Protein AF-A0A1Q2MGR5-F1 (afdb_monomer)

Structure (mmCIF, N/CA/C/O backbone):
data_AF-A0A1Q2MGR5-F1
#
_entry.id   AF-A0A1Q2MGR5-F1
#
loop_
_atom_site.group_PDB
_atom_site.id
_atom_site.type_symbol
_atom_site.label_atom_id
_atom_site.label_alt_id
_atom_site.label_comp_id
_atom_site.label_asym_id
_atom_site.label_entity_id
_atom_site.label_seq_id
_atom_site.pdbx_PDB_ins_code
_atom_site.Cartn_x
_atom_site.Cartn_y
_atom_site.Cartn_z
_atom_site.occupancy
_atom_site.B_iso_or_equiv
_atom_site.auth_seq_id
_atom_site.auth_comp_id
_atom_site.auth_asym_id
_atom_site.auth_atom_id
_atom_site.pdbx_PDB_model_num
ATOM 1 N N . MET A 1 1 ? -24.131 12.427 15.036 1.00 56.88 1 MET A N 1
ATOM 2 C CA . MET A 1 1 ? -23.126 11.669 14.265 1.00 56.88 1 MET A CA 1
ATOM 3 C C . MET A 1 1 ? -22.973 10.282 14.860 1.00 56.88 1 MET A C 1
ATOM 5 O O . MET A 1 1 ? -22.763 10.172 16.064 1.00 56.88 1 MET A O 1
ATOM 9 N N . SER A 1 2 ? -23.123 9.236 14.052 1.00 74.38 2 SER A N 1
ATOM 10 C CA . SER A 1 2 ? -22.956 7.849 14.497 1.00 74.38 2 SER A CA 1
ATOM 11 C C . SER A 1 2 ? -21.471 7.467 14.604 1.00 74.38 2 SER A C 1
ATOM 13 O O . SER A 1 2 ? -20.613 8.025 13.922 1.00 74.38 2 SER A O 1
ATOM 15 N N . LYS A 1 3 ? -21.135 6.469 15.435 1.00 71.81 3 LYS A N 1
ATOM 16 C CA . LYS A 1 3 ? -19.749 5.963 15.568 1.00 71.81 3 LYS A CA 1
ATOM 17 C C . LYS A 1 3 ? -19.184 5.476 14.223 1.00 71.81 3 LYS A C 1
ATOM 19 O O . LYS A 1 3 ? -17.983 5.582 13.978 1.00 71.81 3 LYS A O 1
ATOM 24 N N . ARG A 1 4 ? -20.062 4.969 13.351 1.00 76.56 4 ARG A N 1
ATOM 25 C CA . ARG A 1 4 ? -19.746 4.534 11.987 1.00 76.56 4 ARG A CA 1
ATOM 26 C C . ARG A 1 4 ? -19.424 5.717 11.072 1.00 76.56 4 ARG A C 1
ATOM 28 O O . ARG A 1 4 ? -18.458 5.634 10.321 1.00 76.56 4 ARG A O 1
ATOM 35 N N . GLU A 1 5 ? -20.167 6.818 11.176 1.00 76.25 5 GLU A N 1
ATOM 36 C CA . GLU A 1 5 ? -19.879 8.054 10.434 1.00 76.25 5 GLU A CA 1
ATOM 37 C C . GLU A 1 5 ? -18.515 8.628 10.811 1.00 76.25 5 GLU A C 1
ATOM 39 O O . GLU A 1 5 ? -17.738 8.965 9.923 1.00 76.25 5 GLU A O 1
ATOM 44 N N . THR A 1 6 ? -18.173 8.674 12.104 1.00 79.00 6 THR A N 1
ATOM 45 C CA . THR A 1 6 ? -16.851 9.149 12.541 1.00 79.00 6 THR A CA 1
ATOM 46 C C . THR A 1 6 ? -15.728 8.243 12.030 1.00 79.00 6 THR A C 1
ATOM 48 O O . THR A 1 6 ? -14.727 8.741 11.523 1.00 79.00 6 THR A O 1
ATOM 51 N N . ALA A 1 7 ? -15.890 6.917 12.099 1.00 78.88 7 ALA A N 1
ATOM 52 C CA . ALA A 1 7 ? -14.902 5.978 11.564 1.00 78.88 7 ALA A CA 1
ATOM 53 C C . ALA A 1 7 ? -14.740 6.112 10.039 1.00 78.88 7 ALA A C 1
ATOM 55 O O . ALA A 1 7 ? -13.615 6.154 9.545 1.00 78.88 7 ALA A O 1
ATOM 56 N N . SER A 1 8 ? -15.847 6.238 9.297 1.00 83.56 8 SER A N 1
ATOM 57 C CA . SER A 1 8 ? -15.812 6.478 7.849 1.00 83.56 8 SER A CA 1
ATOM 58 C C . SER A 1 8 ? -15.119 7.799 7.523 1.00 83.56 8 SER A C 1
ATOM 60 O O . SER A 1 8 ? -14.272 7.837 6.634 1.00 83.56 8 SER A O 1
ATOM 62 N N . LEU A 1 9 ? -15.398 8.861 8.284 1.00 84.38 9 LEU A N 1
ATOM 63 C CA . LEU A 1 9 ? -14.759 10.163 8.112 1.00 84.38 9 LEU A CA 1
ATOM 64 C C . LEU A 1 9 ? -13.240 10.078 8.306 1.00 84.38 9 LEU A C 1
ATOM 66 O O . LEU A 1 9 ? -12.503 10.576 7.462 1.00 84.38 9 LEU A O 1
ATOM 70 N N . VAL A 1 10 ? -12.766 9.389 9.350 1.00 85.06 10 VAL A N 1
ATOM 71 C CA . VAL A 1 10 ? -11.327 9.174 9.587 1.00 85.06 10 VAL A CA 1
ATOM 72 C C . VAL A 1 10 ? -10.685 8.364 8.453 1.00 85.06 10 VAL A C 1
ATOM 74 O O . VAL A 1 10 ? -9.595 8.706 7.999 1.00 85.06 10 VAL A O 1
ATOM 77 N N . ILE A 1 11 ? -11.364 7.336 7.934 1.00 84.25 11 ILE A N 1
ATOM 78 C CA . ILE A 1 11 ? -10.867 6.538 6.800 1.00 84.25 11 ILE A CA 1
ATOM 79 C C . ILE A 1 11 ? -10.813 7.375 5.511 1.00 84.25 11 ILE A C 1
ATOM 81 O O . ILE A 1 11 ? -9.830 7.289 4.775 1.00 84.25 11 ILE A O 1
ATOM 85 N N . LYS A 1 12 ? -11.816 8.225 5.247 1.00 86.25 12 LYS A N 1
ATOM 86 C CA . LYS A 1 12 ? -11.801 9.168 4.113 1.00 86.25 12 LYS A CA 1
ATOM 87 C C . LYS A 1 12 ? -10.648 10.160 4.242 1.00 86.25 12 LYS A C 1
ATOM 89 O O . LYS A 1 12 ? -9.918 10.359 3.275 1.00 86.25 12 LYS A O 1
ATOM 94 N N . LEU A 1 13 ? -10.443 10.723 5.435 1.00 87.00 13 LEU A N 1
ATOM 95 C CA . LEU A 1 13 ? -9.319 11.615 5.742 1.00 87.00 13 LEU A CA 1
ATOM 96 C C . LEU A 1 13 ? -7.974 10.927 5.498 1.00 87.00 13 LEU A C 1
ATOM 98 O O . LEU A 1 13 ? -7.086 11.520 4.893 1.00 87.00 13 LEU A O 1
ATOM 102 N N . MET A 1 14 ? -7.852 9.656 5.887 1.00 85.81 14 MET A N 1
ATOM 103 C CA . MET A 1 14 ? -6.667 8.854 5.597 1.00 85.81 14 MET A CA 1
ATOM 104 C C . MET A 1 14 ? -6.465 8.668 4.088 1.00 85.81 14 MET A C 1
ATOM 106 O O . MET A 1 14 ? -5.355 8.836 3.593 1.00 85.81 14 MET A O 1
ATOM 110 N N . GLY A 1 15 ? -7.529 8.380 3.335 1.00 84.50 15 GLY A N 1
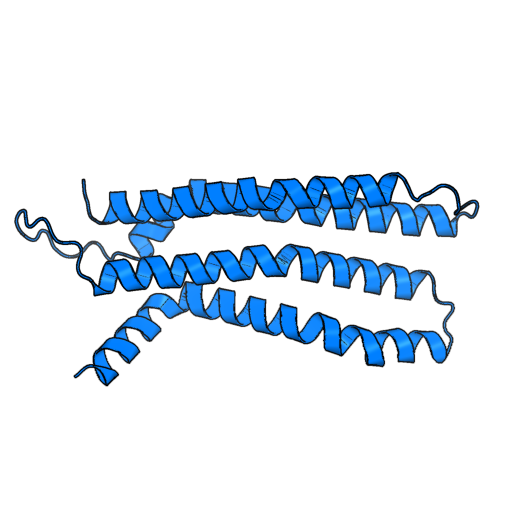ATOM 111 C CA . GLY A 1 15 ? -7.474 8.310 1.874 1.00 84.50 15 GLY A CA 1
ATOM 112 C C . GLY A 1 15 ? -6.993 9.619 1.237 1.00 84.50 15 GLY A C 1
ATOM 113 O O . GLY A 1 15 ? -6.093 9.596 0.399 1.00 84.50 15 GLY A O 1
ATOM 114 N N . VAL A 1 16 ? -7.516 10.766 1.679 1.00 87.38 16 VAL A N 1
ATOM 115 C CA . VAL A 1 16 ? -7.077 12.097 1.215 1.00 87.38 16 VAL A CA 1
ATOM 116 C C . VAL A 1 16 ? -5.614 12.355 1.573 1.00 87.38 16 VAL A C 1
ATOM 118 O O . VAL A 1 16 ? -4.848 12.821 0.732 1.00 87.38 16 VAL A O 1
ATOM 121 N N . PHE A 1 17 ? -5.194 12.004 2.788 1.00 86.75 17 PHE A N 1
ATOM 122 C CA . PHE A 1 17 ? -3.802 12.130 3.213 1.00 86.75 17 PHE A CA 1
ATOM 123 C C . PHE A 1 17 ? -2.855 11.322 2.315 1.00 86.75 17 PHE A C 1
ATOM 125 O O . PHE A 1 17 ? -1.820 11.834 1.891 1.00 86.75 17 PHE A O 1
ATOM 132 N N . VAL A 1 18 ? -3.234 10.093 1.955 1.00 83.81 18 VAL A N 1
ATOM 133 C CA . VAL A 1 18 ? -2.494 9.263 0.990 1.00 83.81 18 VAL A CA 1
ATOM 134 C C . VAL A 1 18 ? -2.393 9.946 -0.374 1.00 83.81 18 VAL A C 1
ATOM 136 O O . VAL A 1 18 ? -1.334 9.910 -1.002 1.00 83.81 18 VAL A O 1
ATOM 139 N N . LEU A 1 19 ? -3.467 10.599 -0.823 1.00 86.12 19 LEU A N 1
ATOM 140 C CA . LEU A 1 19 ? -3.502 11.316 -2.096 1.00 86.12 19 LEU A CA 1
ATOM 141 C C . LEU A 1 19 ? -2.490 12.471 -2.097 1.00 86.12 19 LEU A C 1
ATOM 143 O O . LEU A 1 19 ? -1.622 12.529 -2.965 1.00 86.12 19 LEU A O 1
ATOM 147 N N . ILE A 1 20 ? -2.524 13.323 -1.067 1.00 86.94 20 ILE A N 1
ATOM 148 C CA . ILE A 1 20 ? -1.580 14.441 -0.898 1.00 86.94 20 ILE A CA 1
ATOM 149 C C . ILE A 1 20 ? -0.139 13.922 -0.818 1.00 86.94 20 ILE A C 1
ATOM 151 O O . ILE A 1 20 ? 0.764 14.456 -1.461 1.00 86.94 20 ILE A O 1
ATOM 155 N N . ARG A 1 21 ? 0.078 12.834 -0.072 1.00 82.75 21 ARG A N 1
ATOM 156 C CA . ARG A 1 21 ? 1.392 12.198 0.081 1.00 82.75 21 ARG A CA 1
ATOM 157 C C . ARG A 1 21 ? 1.932 11.605 -1.224 1.00 82.75 21 ARG A C 1
ATOM 159 O O . ARG A 1 21 ? 3.139 11.413 -1.319 1.00 82.75 21 ARG A O 1
ATOM 166 N N . SER A 1 22 ? 1.078 11.334 -2.209 1.00 79.25 22 SER A N 1
ATOM 167 C CA . SER A 1 22 ? 1.480 10.785 -3.510 1.00 79.25 22 SER A CA 1
ATOM 168 C C . SER A 1 22 ? 1.980 11.860 -4.485 1.00 79.25 22 SER A C 1
ATOM 170 O O . SER A 1 22 ? 2.677 11.525 -5.439 1.00 79.25 22 SER A O 1
ATOM 172 N N . ILE A 1 23 ? 1.695 13.146 -4.239 1.00 84.38 23 ILE A N 1
ATOM 173 C CA . ILE A 1 23 ? 2.105 14.261 -5.114 1.00 84.38 23 ILE A CA 1
ATOM 174 C C . ILE A 1 23 ? 3.635 14.342 -5.287 1.00 84.38 23 ILE A C 1
ATOM 176 O O . ILE A 1 23 ? 4.088 14.423 -6.428 1.00 84.38 23 ILE A O 1
ATOM 180 N N . PRO A 1 24 ? 4.470 14.253 -4.229 1.00 81.44 24 PRO A N 1
ATOM 181 C CA . PRO A 1 24 ? 5.926 14.288 -4.386 1.00 81.44 24 PRO A CA 1
ATOM 182 C C . PRO A 1 24 ? 6.485 13.171 -5.280 1.00 81.44 24 PRO A C 1
ATOM 184 O O . PRO A 1 24 ? 7.499 13.376 -5.946 1.00 81.44 24 PRO A O 1
ATOM 187 N N . ASN A 1 25 ? 5.813 12.014 -5.355 1.00 73.88 25 ASN A N 1
ATOM 188 C CA . ASN A 1 25 ? 6.241 10.912 -6.224 1.00 73.88 25 ASN A CA 1
ATOM 189 C C . ASN A 1 25 ? 6.121 11.272 -7.715 1.00 73.88 25 ASN A C 1
ATOM 191 O O . ASN A 1 25 ? 6.847 10.712 -8.534 1.00 73.88 25 ASN A O 1
ATOM 195 N N . MET A 1 26 ? 5.265 12.239 -8.075 1.00 74.75 26 MET A N 1
ATOM 196 C CA . MET A 1 26 ? 5.186 12.760 -9.444 1.00 74.75 26 MET A CA 1
ATOM 197 C C . MET A 1 26 ? 6.472 13.486 -9.847 1.00 74.75 26 MET A C 1
ATOM 199 O O . MET A 1 26 ? 6.924 13.340 -10.979 1.00 74.75 26 MET A O 1
ATOM 203 N N . GLY A 1 27 ? 7.101 14.212 -8.915 1.00 77.44 27 GLY A N 1
ATOM 204 C CA . GLY A 1 27 ? 8.376 14.887 -9.162 1.00 77.44 27 GLY A CA 1
ATOM 205 C C . GLY A 1 27 ? 9.490 13.898 -9.503 1.00 77.44 27 GLY A C 1
ATOM 206 O O . GLY A 1 27 ? 10.200 14.088 -10.486 1.00 77.44 27 GLY A O 1
ATOM 207 N N . ALA A 1 28 ? 9.574 12.791 -8.759 1.00 71.06 28 ALA A N 1
ATOM 208 C CA . ALA A 1 28 ? 10.538 11.727 -9.035 1.00 71.06 28 ALA A CA 1
ATOM 209 C C . ALA A 1 28 ? 10.323 11.093 -10.422 1.00 71.06 28 ALA A C 1
ATOM 211 O O . ALA A 1 28 ? 11.288 10.859 -11.146 1.00 71.06 28 ALA A O 1
ATOM 212 N N . ALA A 1 29 ? 9.068 10.866 -10.825 1.00 71.12 29 ALA A N 1
ATOM 213 C CA . ALA A 1 29 ? 8.749 10.342 -12.153 1.00 71.12 29 ALA A CA 1
ATOM 214 C C . ALA A 1 29 ? 9.188 11.281 -13.287 1.00 71.12 29 ALA A C 1
ATOM 216 O O . ALA A 1 29 ? 9.757 10.821 -14.274 1.00 71.12 29 ALA A O 1
ATOM 217 N N . ILE A 1 30 ? 8.976 12.591 -13.125 1.00 75.69 30 ILE A N 1
ATOM 218 C CA . ILE A 1 30 ? 9.417 13.602 -14.097 1.00 75.69 30 ILE A CA 1
ATOM 219 C C . ILE A 1 30 ? 10.947 13.633 -14.182 1.00 75.69 30 ILE A C 1
ATOM 221 O O . ILE A 1 30 ? 11.495 13.674 -15.282 1.00 75.69 30 ILE A O 1
ATOM 225 N N . SER A 1 31 ? 11.655 13.536 -13.050 1.00 74.81 31 SER A N 1
ATOM 226 C CA . SER A 1 31 ? 13.121 13.453 -13.052 1.00 74.81 31 SER A CA 1
ATOM 227 C C . SER A 1 31 ? 13.629 12.258 -13.862 1.00 74.81 31 SER A C 1
ATOM 229 O O . SER A 1 31 ? 14.582 12.409 -14.622 1.00 74.81 31 SER A O 1
ATOM 231 N N . TYR A 1 32 ? 12.975 11.094 -13.776 1.00 69.75 32 TYR A N 1
ATOM 232 C CA . TYR A 1 32 ? 13.349 9.933 -14.591 1.00 69.75 32 TYR A CA 1
ATOM 233 C C . TYR A 1 32 ? 13.156 10.153 -16.096 1.00 69.75 32 TYR A C 1
ATOM 235 O O . TYR A 1 32 ? 13.916 9.584 -16.872 1.00 69.75 32 TYR A O 1
ATOM 243 N N . MET A 1 33 ? 12.193 10.983 -16.506 1.00 67.75 33 MET A N 1
ATOM 244 C CA . MET A 1 33 ? 11.986 11.337 -17.916 1.00 67.75 33 MET A CA 1
ATOM 245 C C . MET A 1 33 ? 13.019 12.349 -18.433 1.00 67.75 33 MET A C 1
ATOM 247 O O . MET A 1 33 ? 13.337 12.342 -19.617 1.00 67.75 33 MET A O 1
ATOM 251 N N . MET A 1 34 ? 13.551 13.221 -17.569 1.00 71.06 34 MET A N 1
ATOM 252 C CA . MET A 1 34 ? 14.501 14.269 -17.974 1.00 71.06 34 MET A CA 1
ATOM 253 C C . MET A 1 34 ? 15.959 13.794 -18.063 1.00 71.06 34 MET A C 1
ATOM 255 O O . MET A 1 34 ? 16.741 14.379 -18.806 1.00 71.06 34 MET A O 1
ATOM 259 N N . TYR A 1 35 ? 16.343 12.737 -17.343 1.00 65.62 35 TYR A N 1
ATOM 260 C CA . TYR A 1 35 ? 17.727 12.231 -17.307 1.00 65.62 35 TYR A CA 1
ATOM 261 C C . TYR A 1 35 ? 18.150 11.400 -18.541 1.00 65.62 35 TYR A C 1
ATOM 263 O O . TYR A 1 35 ? 19.190 10.745 -18.516 1.00 65.62 35 TYR A O 1
ATOM 271 N N . ASP A 1 36 ? 17.372 11.412 -19.624 1.00 55.66 36 ASP A N 1
ATOM 272 C CA . ASP A 1 36 ? 17.393 10.355 -20.644 1.00 55.66 36 ASP A CA 1
ATOM 273 C C . ASP A 1 36 ? 18.207 10.651 -21.921 1.00 55.66 36 ASP A C 1
ATOM 275 O O . ASP A 1 36 ? 18.079 9.976 -22.935 1.00 55.66 36 ASP A O 1
ATOM 279 N N . HIS A 1 37 ? 19.102 11.639 -21.913 1.00 54.62 37 HIS A N 1
ATOM 280 C CA . HIS A 1 37 ? 19.906 11.977 -23.103 1.00 54.62 37 HIS A CA 1
ATOM 281 C C . HIS A 1 37 ? 21.105 11.043 -23.380 1.00 54.62 37 HIS A C 1
ATOM 283 O O . HIS A 1 37 ? 22.016 11.433 -24.105 1.00 54.62 37 HIS A O 1
ATOM 289 N N . GLN A 1 38 ? 21.147 9.822 -22.829 1.00 56.81 38 GLN A N 1
ATOM 290 C CA . GLN A 1 38 ? 22.324 8.938 -22.947 1.00 56.81 38 GLN A CA 1
ATOM 291 C C . GLN A 1 38 ? 22.091 7.560 -23.587 1.00 56.81 38 GLN A C 1
ATOM 293 O O . GLN A 1 38 ? 23.056 6.814 -23.740 1.00 56.81 38 GLN A O 1
ATOM 298 N N . PHE A 1 39 ? 20.876 7.206 -24.011 1.00 57.97 39 PHE A N 1
ATOM 299 C CA . PHE A 1 39 ? 20.602 5.873 -24.561 1.00 57.97 39 PHE A CA 1
ATOM 300 C C . PHE A 1 39 ? 20.265 5.929 -26.061 1.00 57.97 39 PHE A C 1
ATOM 302 O O . PHE A 1 39 ? 19.115 6.124 -26.436 1.00 57.97 39 PHE A O 1
ATOM 309 N N . GLN A 1 40 ? 21.283 5.769 -26.917 1.00 59.34 40 GLN A N 1
ATOM 310 C CA . GLN A 1 40 ? 21.154 5.759 -28.389 1.00 59.34 40 GLN A CA 1
ATOM 311 C C . GLN A 1 40 ? 20.990 4.356 -29.016 1.00 59.34 40 GLN A C 1
ATOM 313 O O . GLN A 1 40 ? 20.818 4.268 -30.227 1.00 59.34 40 GLN A O 1
ATOM 318 N N . ASP A 1 41 ? 21.006 3.278 -28.225 1.00 67.50 41 ASP A N 1
ATOM 319 C CA . ASP A 1 41 ? 20.835 1.898 -28.715 1.00 67.50 41 ASP A CA 1
ATOM 320 C C . ASP A 1 41 ? 19.393 1.380 -28.554 1.00 67.50 41 ASP A C 1
ATOM 322 O O . ASP A 1 41 ? 18.687 1.761 -27.618 1.00 67.50 41 ASP A O 1
ATOM 326 N N . ASP A 1 42 ? 18.990 0.409 -29.386 1.00 65.25 42 ASP A N 1
ATOM 327 C CA . ASP A 1 42 ? 17.682 -0.280 -29.329 1.00 65.25 42 ASP A CA 1
ATOM 328 C C . ASP A 1 42 ? 17.379 -0.908 -27.951 1.00 65.25 42 ASP A C 1
ATOM 330 O O . ASP A 1 42 ? 16.227 -1.001 -27.515 1.00 65.25 42 ASP A O 1
ATOM 334 N N . SER A 1 43 ? 18.420 -1.311 -27.213 1.00 66.19 43 SER A N 1
ATOM 335 C CA . SER A 1 43 ? 18.295 -1.795 -25.829 1.00 66.19 43 SER A CA 1
ATOM 336 C C . SER A 1 43 ? 17.917 -0.681 -24.839 1.00 66.19 43 SER A C 1
ATOM 338 O O . SER A 1 43 ? 17.242 -0.933 -23.837 1.00 66.19 43 SER A O 1
ATOM 340 N N . GLY A 1 44 ? 18.282 0.561 -25.155 1.00 68.44 44 GLY A N 1
ATOM 341 C CA . GLY A 1 44 ? 17.956 1.772 -24.416 1.00 68.44 44 GLY A CA 1
ATOM 342 C C . GLY A 1 44 ? 16.464 2.085 -24.399 1.00 68.44 44 GLY A C 1
ATOM 343 O O . GLY A 1 44 ? 15.920 2.389 -23.338 1.00 68.44 44 GLY A O 1
ATOM 344 N N . ILE A 1 45 ? 15.782 1.905 -25.535 1.00 73.00 45 ILE A N 1
ATOM 345 C CA . ILE A 1 45 ? 14.337 2.159 -25.666 1.00 73.00 45 ILE A CA 1
ATOM 346 C C . ILE A 1 45 ? 13.536 1.233 -24.740 1.00 73.00 45 ILE A C 1
ATOM 348 O O . ILE A 1 45 ? 12.658 1.693 -24.009 1.00 73.00 45 ILE A O 1
ATOM 352 N N . ASN A 1 46 ? 13.864 -0.063 -24.695 1.00 74.88 46 ASN A N 1
ATOM 353 C CA . ASN A 1 46 ? 13.177 -1.017 -23.814 1.00 74.88 46 ASN A CA 1
ATOM 354 C C . ASN A 1 46 ? 13.398 -0.700 -22.326 1.00 74.88 46 ASN A C 1
ATOM 356 O O . ASN A 1 46 ? 12.470 -0.792 -21.518 1.00 74.88 46 ASN A O 1
ATOM 360 N N . ILE A 1 47 ? 14.614 -0.293 -21.950 1.00 72.56 47 ILE A N 1
ATOM 361 C CA . ILE A 1 47 ? 14.942 0.085 -20.569 1.00 72.56 47 ILE A CA 1
ATOM 362 C C . ILE A 1 47 ? 14.217 1.380 -20.175 1.00 72.56 47 ILE A C 1
ATOM 364 O O . ILE A 1 47 ? 13.674 1.458 -19.068 1.00 72.56 47 ILE A O 1
ATOM 368 N N . MET A 1 48 ? 14.156 2.366 -21.074 1.00 75.44 48 MET A N 1
ATOM 369 C CA . MET A 1 48 ? 13.402 3.607 -20.888 1.00 75.44 48 MET A CA 1
ATOM 370 C C . MET A 1 48 ? 11.916 3.313 -20.656 1.00 75.44 48 MET A C 1
ATOM 372 O O . MET A 1 48 ? 11.343 3.773 -19.668 1.00 75.44 48 MET A O 1
ATOM 376 N N . LEU A 1 49 ? 11.304 2.486 -21.508 1.00 78.81 49 LEU A N 1
ATOM 377 C CA . LEU A 1 49 ? 9.879 2.154 -21.433 1.00 78.81 49 LEU A CA 1
ATOM 378 C C . LEU A 1 49 ? 9.530 1.479 -20.095 1.00 78.81 49 LEU A C 1
ATOM 380 O O . LEU A 1 49 ? 8.549 1.846 -19.449 1.00 78.81 49 LEU A O 1
ATOM 384 N N . ILE A 1 50 ? 10.379 0.565 -19.611 1.00 77.94 50 ILE A N 1
ATOM 385 C CA . ILE A 1 50 ? 10.207 -0.086 -18.302 1.00 77.94 50 ILE A CA 1
ATOM 386 C C . ILE A 1 50 ? 10.339 0.915 -17.148 1.00 77.94 50 ILE A C 1
ATOM 388 O O . ILE A 1 50 ? 9.563 0.847 -16.194 1.00 77.94 50 ILE A O 1
ATOM 392 N N . ARG A 1 51 ? 11.285 1.861 -17.215 1.00 74.81 51 ARG A N 1
ATOM 393 C CA . ARG A 1 51 ? 11.445 2.906 -16.186 1.00 74.81 51 ARG A CA 1
ATOM 394 C C . ARG A 1 51 ? 10.250 3.849 -16.144 1.00 74.81 51 ARG A C 1
ATOM 396 O O . ARG A 1 51 ? 9.751 4.137 -15.059 1.00 74.81 51 ARG A O 1
ATOM 403 N N . VAL A 1 52 ? 9.763 4.278 -17.307 1.00 79.00 52 VAL A N 1
ATOM 404 C CA . VAL A 1 52 ? 8.564 5.116 -17.426 1.00 79.00 52 VAL A CA 1
ATOM 405 C C . VAL A 1 52 ? 7.338 4.375 -16.894 1.00 79.00 52 VAL A C 1
ATOM 407 O O . VAL A 1 52 ? 6.588 4.943 -16.104 1.00 79.00 52 VAL A O 1
ATOM 410 N N . LEU A 1 53 ? 7.163 3.095 -17.240 1.00 82.38 53 LEU A N 1
ATOM 411 C CA . LEU A 1 53 ? 6.081 2.263 -16.706 1.00 82.38 53 LEU A CA 1
ATOM 412 C C . LEU A 1 53 ? 6.175 2.094 -15.187 1.00 82.38 53 LEU A C 1
ATOM 414 O O . LEU A 1 53 ? 5.162 2.220 -14.502 1.00 82.38 53 LEU A O 1
ATOM 418 N N . ALA A 1 54 ? 7.369 1.851 -14.641 1.00 78.50 54 ALA A N 1
ATOM 419 C CA . ALA A 1 54 ? 7.574 1.731 -13.199 1.00 78.50 54 ALA A CA 1
ATOM 420 C C . ALA A 1 54 ? 7.273 3.051 -12.466 1.00 78.50 54 ALA A C 1
ATOM 422 O O . ALA A 1 54 ? 6.608 3.045 -11.429 1.00 78.50 54 ALA A O 1
ATOM 423 N N . ALA A 1 55 ? 7.696 4.185 -13.030 1.00 79.25 55 ALA A N 1
ATOM 424 C CA . ALA A 1 55 ? 7.404 5.512 -12.497 1.00 79.25 55 ALA A CA 1
ATOM 425 C C . ALA A 1 55 ? 5.900 5.834 -12.556 1.00 79.25 55 ALA A C 1
ATOM 427 O O . ALA A 1 55 ? 5.320 6.277 -11.564 1.00 79.25 55 ALA A O 1
ATOM 428 N N . ALA A 1 56 ? 5.245 5.535 -13.682 1.00 82.81 56 ALA A N 1
ATOM 429 C CA . ALA A 1 56 ? 3.802 5.680 -13.840 1.00 82.81 56 ALA A CA 1
ATOM 430 C C . ALA A 1 56 ? 3.039 4.795 -12.843 1.00 82.81 56 ALA A C 1
ATOM 432 O O . ALA A 1 56 ? 2.116 5.268 -12.182 1.00 82.81 56 ALA A O 1
ATOM 433 N N . ALA A 1 57 ? 3.458 3.540 -12.661 1.00 83.25 57 ALA A N 1
ATOM 434 C CA . ALA A 1 57 ? 2.886 2.628 -11.674 1.00 83.25 57 ALA A CA 1
ATOM 435 C C . ALA A 1 57 ? 3.041 3.163 -10.239 1.00 83.25 57 ALA A C 1
ATOM 437 O O . ALA A 1 57 ? 2.095 3.094 -9.454 1.00 83.25 57 ALA A O 1
ATOM 438 N N . GLY A 1 58 ? 4.190 3.765 -9.912 1.00 78.88 58 GLY A N 1
ATOM 439 C CA . GLY A 1 58 ? 4.453 4.406 -8.620 1.00 78.88 58 GLY A CA 1
ATOM 440 C C . GLY A 1 58 ? 3.538 5.595 -8.295 1.00 78.88 58 GLY A C 1
ATOM 441 O O . GLY A 1 58 ? 3.379 5.924 -7.121 1.00 78.88 58 GLY A O 1
ATOM 442 N N . ILE A 1 59 ? 2.900 6.205 -9.299 1.00 82.62 59 ILE A N 1
ATOM 443 C CA . ILE A 1 59 ? 1.901 7.275 -9.131 1.00 82.62 59 ILE A CA 1
ATOM 444 C C . ILE A 1 59 ? 0.484 6.700 -9.166 1.00 82.62 59 ILE A C 1
ATOM 446 O O . ILE A 1 59 ? -0.332 6.976 -8.285 1.00 82.62 59 ILE A O 1
ATOM 450 N N . LEU A 1 60 ? 0.187 5.896 -10.189 1.00 86.19 60 LEU A N 1
ATOM 451 C CA . LEU A 1 60 ? -1.155 5.388 -10.448 1.00 86.19 60 LEU A CA 1
ATOM 452 C C . LEU A 1 60 ? -1.628 4.459 -9.335 1.00 86.19 60 LEU A C 1
ATOM 454 O O . LEU A 1 60 ? -2.780 4.553 -8.923 1.00 86.19 60 LEU A O 1
ATOM 458 N N . ILE A 1 61 ? -0.759 3.592 -8.811 1.00 86.19 61 ILE A N 1
ATOM 459 C CA . ILE A 1 61 ? -1.162 2.614 -7.798 1.00 86.19 61 ILE A CA 1
ATOM 460 C C . ILE A 1 61 ? -1.569 3.293 -6.481 1.00 86.19 61 ILE A C 1
ATOM 462 O O . ILE A 1 61 ? -2.683 3.030 -6.025 1.00 86.19 61 ILE A O 1
ATOM 466 N N . PRO A 1 62 ? -0.773 4.202 -5.880 1.00 82.25 62 PRO A N 1
ATOM 467 C CA . PRO A 1 62 ? -1.205 4.947 -4.695 1.00 82.25 62 PRO A CA 1
ATOM 468 C C . PRO A 1 62 ? -2.469 5.782 -4.922 1.00 82.25 62 PRO A C 1
ATOM 470 O O . PRO A 1 62 ? -3.312 5.867 -4.030 1.00 82.25 62 PRO A O 1
ATOM 473 N N . LEU A 1 63 ? -2.633 6.358 -6.117 1.00 86.25 63 LEU A N 1
ATOM 474 C CA . LEU A 1 63 ? -3.797 7.171 -6.469 1.00 86.25 63 LEU A CA 1
ATOM 475 C C . LEU A 1 63 ? -5.067 6.315 -6.555 1.00 86.25 63 LEU A C 1
ATOM 477 O O . LEU A 1 63 ? -6.066 6.616 -5.901 1.00 86.25 63 LEU A O 1
ATOM 481 N N . VAL A 1 64 ? -5.018 5.202 -7.291 1.00 88.50 64 VAL A N 1
ATOM 482 C CA . VAL A 1 64 ? -6.126 4.239 -7.380 1.00 88.50 64 VAL A CA 1
ATOM 483 C C . VAL A 1 64 ? -6.442 3.662 -6.003 1.00 88.50 64 VAL A C 1
ATOM 485 O O . VAL A 1 64 ? -7.611 3.561 -5.633 1.00 88.50 64 VAL A O 1
ATOM 488 N N . PHE A 1 65 ? -5.418 3.336 -5.214 1.00 85.88 65 PHE A N 1
ATOM 489 C CA . PHE A 1 65 ? -5.593 2.820 -3.863 1.00 85.88 65 PHE A CA 1
ATOM 490 C C . PHE A 1 65 ? -6.246 3.849 -2.929 1.00 85.88 65 PHE A C 1
ATOM 492 O O . PHE A 1 65 ? -7.182 3.510 -2.210 1.00 85.88 65 PHE A O 1
ATOM 499 N N . SER A 1 66 ? -5.828 5.117 -2.977 1.00 85.56 66 SER A N 1
ATOM 500 C CA . SER A 1 66 ? -6.466 6.216 -2.239 1.00 85.56 66 SER A CA 1
ATOM 501 C C . SER A 1 66 ? -7.950 6.340 -2.588 1.00 85.56 66 SER A C 1
ATOM 503 O O . SER A 1 66 ? -8.801 6.335 -1.696 1.00 85.56 66 SER A O 1
ATOM 505 N N . LEU A 1 67 ? -8.277 6.371 -3.883 1.00 88.31 67 LEU A N 1
ATOM 506 C CA . LEU A 1 67 ? -9.662 6.442 -4.347 1.00 88.31 67 LEU A CA 1
ATOM 507 C C . LEU A 1 67 ? -10.472 5.219 -3.910 1.00 88.31 67 LEU A C 1
ATOM 509 O O . LEU A 1 67 ? -11.629 5.361 -3.510 1.00 88.31 67 LEU A O 1
ATOM 513 N N . ALA A 1 68 ? -9.870 4.029 -3.944 1.00 86.81 68 ALA A N 1
ATOM 514 C CA . ALA A 1 68 ? -10.493 2.807 -3.457 1.00 86.81 68 ALA A CA 1
ATOM 515 C C . ALA A 1 68 ? -10.785 2.890 -1.952 1.00 86.81 68 ALA A C 1
ATOM 517 O O . ALA A 1 68 ? -11.900 2.574 -1.544 1.00 86.81 68 ALA A O 1
ATOM 518 N N . VAL A 1 69 ? -9.843 3.377 -1.136 1.00 85.31 69 VAL A N 1
ATOM 519 C CA . VAL A 1 69 ? -10.038 3.585 0.311 1.00 85.31 69 VAL A CA 1
ATOM 520 C C . VAL A 1 69 ? -11.155 4.596 0.583 1.00 85.31 69 VAL A C 1
ATOM 522 O O . VAL A 1 69 ? -11.986 4.353 1.456 1.00 85.31 69 VAL A O 1
ATOM 525 N N . ILE A 1 70 ? -11.225 5.691 -0.182 1.00 88.12 70 ILE A N 1
ATOM 526 C CA . ILE A 1 70 ? -12.283 6.705 -0.046 1.00 88.12 70 ILE A CA 1
ATOM 527 C C . ILE A 1 70 ? -13.649 6.121 -0.424 1.00 88.12 70 ILE A C 1
ATOM 529 O O . ILE A 1 70 ? -14.609 6.288 0.325 1.00 88.12 70 ILE A O 1
ATOM 533 N N . LYS A 1 71 ? -13.752 5.410 -1.556 1.00 89.75 71 LYS A N 1
ATOM 534 C CA . LYS A 1 71 ? -15.016 4.797 -1.999 1.00 89.75 71 LYS A CA 1
ATOM 535 C C . LYS A 1 71 ? -15.473 3.660 -1.088 1.00 89.75 71 LYS A C 1
ATOM 537 O O . LYS A 1 71 ? -16.669 3.488 -0.879 1.00 89.75 71 LYS A O 1
ATOM 542 N N . LEU A 1 72 ? -14.540 2.876 -0.552 1.00 88.00 72 LEU A N 1
ATOM 543 C CA . LEU A 1 72 ? -14.834 1.743 0.327 1.00 88.00 72 LEU A CA 1
ATOM 544 C C . LEU A 1 72 ? -14.893 2.137 1.806 1.00 88.00 72 LEU A C 1
ATOM 546 O O . LEU A 1 72 ? -15.088 1.258 2.647 1.00 88.00 72 LEU A O 1
ATOM 550 N N . SER A 1 73 ? -14.763 3.421 2.150 1.00 86.56 73 SER A N 1
ATOM 551 C CA . SER A 1 73 ? -14.650 3.864 3.542 1.00 86.56 73 SER A CA 1
ATOM 552 C C . SER A 1 73 ? -15.848 3.439 4.390 1.00 86.56 73 SER A C 1
ATOM 554 O O . SER A 1 73 ? -15.664 2.989 5.516 1.00 86.56 73 SER A O 1
ATOM 556 N N . ASP A 1 74 ? -17.067 3.496 3.846 1.00 83.00 74 ASP A N 1
ATOM 557 C CA . ASP A 1 74 ? -18.295 3.125 4.559 1.00 83.00 74 ASP A CA 1
ATOM 558 C C . ASP A 1 74 ? -18.387 1.614 4.813 1.00 83.00 74 ASP A C 1
ATOM 560 O O . ASP A 1 74 ? -18.969 1.173 5.814 1.00 83.00 74 ASP A O 1
ATOM 564 N N . ARG A 1 75 ? -17.772 0.817 3.928 1.00 83.81 75 ARG A N 1
ATOM 565 C CA . ARG A 1 75 ? -17.657 -0.640 4.057 1.00 83.81 75 ARG A CA 1
ATOM 566 C C . ARG A 1 75 ? -16.561 -1.018 5.050 1.00 83.81 75 ARG A C 1
ATOM 568 O O . ARG A 1 75 ? -16.788 -1.879 5.895 1.00 83.81 75 ARG A O 1
ATOM 575 N N . ILE A 1 76 ? -15.409 -0.344 5.002 1.00 80.25 76 ILE A N 1
ATOM 576 C CA . ILE A 1 76 ? -14.312 -0.526 5.964 1.00 80.25 76 ILE A CA 1
ATOM 577 C C . ILE A 1 76 ? -14.768 -0.093 7.365 1.00 80.25 76 ILE A C 1
ATOM 579 O O . ILE A 1 76 ? -14.514 -0.805 8.331 1.00 80.25 76 ILE A O 1
ATOM 583 N N . ALA A 1 77 ? -15.509 1.012 7.486 1.00 79.19 77 ALA A N 1
ATOM 584 C CA . ALA A 1 77 ? -16.065 1.489 8.750 1.00 79.19 77 ALA A CA 1
ATOM 585 C C . ALA A 1 77 ? -17.065 0.496 9.357 1.00 79.19 77 ALA A C 1
ATOM 587 O O . ALA A 1 77 ? -16.970 0.199 10.546 1.00 79.19 77 ALA A O 1
ATOM 588 N N . GLY A 1 78 ? -17.973 -0.060 8.544 1.00 79.06 78 GLY A N 1
ATOM 589 C CA . GLY A 1 78 ? -18.897 -1.111 8.990 1.00 79.06 78 GLY A CA 1
ATOM 590 C C . GLY A 1 78 ? -18.181 -2.415 9.359 1.00 79.06 78 GLY A C 1
ATOM 591 O O . GLY A 1 78 ? -18.569 -3.106 10.297 1.00 79.06 78 GLY A O 1
ATOM 592 N N . TRP A 1 79 ? -17.075 -2.734 8.681 1.00 79.88 79 TRP A N 1
ATOM 593 C CA . TRP A 1 79 ? -16.227 -3.854 9.077 1.00 79.88 79 TRP A CA 1
ATOM 594 C C . TRP A 1 79 ? -15.473 -3.568 10.384 1.00 79.88 79 TRP A C 1
ATOM 596 O O . TRP A 1 79 ? -15.350 -4.456 11.221 1.00 79.88 79 TRP A O 1
ATOM 606 N N . LEU A 1 80 ? -14.991 -2.352 10.633 1.00 72.62 80 LEU A N 1
ATOM 607 C CA . LEU A 1 80 ? -14.262 -2.035 11.866 1.00 72.62 80 LEU A CA 1
ATOM 608 C C . LEU A 1 80 ? -15.169 -1.922 13.096 1.00 72.62 80 LEU A C 1
ATOM 610 O O . LEU A 1 80 ? -14.823 -2.415 14.177 1.00 72.62 80 LEU A O 1
ATOM 614 N N . VAL A 1 81 ? -16.322 -1.281 12.927 1.00 73.75 81 VAL A N 1
ATOM 615 C CA . VAL A 1 81 ? -17.306 -1.018 13.973 1.00 73.75 81 VAL A CA 1
ATOM 616 C C . VAL A 1 81 ? -18.496 -1.930 13.704 1.00 73.75 81 VAL A C 1
ATOM 618 O O . VAL A 1 81 ? -19.382 -1.571 12.937 1.00 73.75 81 VAL A O 1
ATOM 621 N N . LYS A 1 82 ? -18.506 -3.128 14.312 1.00 65.94 82 LYS A N 1
ATOM 622 C CA . LYS A 1 82 ? -19.689 -4.000 14.269 1.00 65.94 82 LYS A CA 1
ATOM 623 C C . LYS A 1 82 ? -20.893 -3.212 14.796 1.00 65.94 82 LYS A C 1
ATOM 625 O O . LYS A 1 82 ? -20.869 -2.743 15.935 1.00 65.94 82 LYS A O 1
ATOM 630 N N . GLU A 1 83 ? -21.897 -3.058 13.943 1.00 57.81 83 GLU A N 1
ATOM 631 C CA . GLU A 1 83 ? -23.216 -2.519 14.260 1.00 57.81 83 GLU A CA 1
ATOM 632 C C . GLU A 1 83 ? -23.955 -3.489 15.176 1.00 57.81 83 GLU A C 1
ATOM 634 O O . GLU A 1 83 ? -24.801 -4.227 14.718 1.00 57.81 83 GLU A O 1
ATOM 639 N N . ASP A 1 84 ? -23.621 -3.524 16.460 1.00 45.97 84 ASP A N 1
ATOM 640 C CA . ASP A 1 84 ? -24.444 -4.215 17.452 1.00 45.97 84 ASP A CA 1
ATOM 641 C C . ASP A 1 84 ? -24.349 -3.456 18.767 1.00 45.97 84 ASP A C 1
ATOM 643 O O . ASP A 1 84 ? -23.594 -3.787 19.678 1.00 45.97 84 ASP A O 1
ATOM 647 N N . ALA A 1 85 ? -25.057 -2.338 18.804 1.00 40.47 85 ALA A N 1
ATOM 648 C CA . ALA A 1 85 ? -26.046 -2.096 19.837 1.00 40.47 85 ALA A CA 1
ATOM 649 C C . ALA A 1 85 ? -26.669 -0.737 19.544 1.00 40.47 85 ALA A C 1
ATOM 651 O O . ALA A 1 85 ? -25.985 0.292 19.531 1.00 40.47 85 ALA A O 1
ATOM 652 N N . VAL A 1 86 ? -27.986 -0.737 19.374 1.00 44.78 86 VAL A N 1
ATOM 653 C CA . VAL A 1 86 ? -28.828 0.405 19.718 1.00 44.78 86 VAL A CA 1
ATOM 654 C C . VAL A 1 86 ? -28.634 0.635 21.223 1.00 44.78 86 VAL A C 1
ATOM 656 O O . VAL A 1 86 ? -29.427 0.195 22.043 1.00 44.78 86 VAL A O 1
ATOM 659 N N . MET A 1 87 ? -27.496 1.208 21.615 1.00 44.31 87 MET A N 1
ATOM 660 C CA . MET A 1 87 ? -27.315 1.736 22.957 1.00 44.31 87 MET A CA 1
ATOM 661 C C . MET A 1 87 ? -27.881 3.152 22.969 1.00 44.31 87 MET A C 1
ATOM 663 O O . MET A 1 87 ? -27.660 3.900 22.009 1.00 44.31 87 MET A O 1
ATOM 667 N N . PRO A 1 88 ? -28.618 3.512 24.031 1.00 44.50 88 PRO A N 1
ATOM 668 C CA . PRO A 1 88 ? -29.251 4.813 24.149 1.00 44.50 88 PRO A CA 1
ATOM 669 C C . PRO A 1 88 ? -28.199 5.913 24.016 1.00 44.50 88 PRO A C 1
ATOM 671 O O . PRO A 1 88 ? -27.041 5.721 24.391 1.00 44.50 88 PRO A O 1
ATOM 674 N N . ALA A 1 89 ? -28.621 7.036 23.436 1.00 42.47 89 ALA A N 1
ATOM 675 C CA . ALA A 1 89 ? -27.840 8.238 23.178 1.00 42.47 89 ALA A CA 1
ATOM 676 C C . ALA A 1 89 ? -26.792 8.514 24.275 1.00 42.47 89 ALA A C 1
ATOM 678 O O . ALA A 1 89 ? -27.087 9.078 25.323 1.00 42.47 89 ALA A O 1
ATOM 679 N N . GLY A 1 90 ? -25.556 8.092 24.016 1.00 45.97 90 GLY A N 1
ATOM 680 C CA . GLY A 1 90 ? -24.399 8.297 24.876 1.00 45.97 90 GLY A CA 1
ATOM 681 C C . GLY A 1 90 ? -23.241 8.822 24.022 1.00 45.97 90 GLY A C 1
ATOM 682 O O . GLY A 1 90 ? -22.924 8.182 23.014 1.00 45.97 90 GLY A O 1
ATOM 683 N N . PRO A 1 91 ? -22.584 9.948 24.365 1.00 52.06 91 PRO A N 1
ATOM 684 C CA . PRO A 1 91 ? -21.715 10.671 23.427 1.00 52.06 91 PRO A CA 1
ATOM 685 C C . PRO A 1 91 ? -20.334 10.037 23.208 1.00 52.06 91 PRO A C 1
ATOM 687 O O . PRO A 1 91 ? -19.549 10.532 22.405 1.00 52.06 91 PRO A O 1
ATOM 690 N N . ALA A 1 92 ? -19.989 8.960 23.914 1.00 56.62 92 ALA A N 1
ATOM 691 C CA . ALA A 1 92 ? -18.623 8.457 23.925 1.00 56.62 92 ALA A CA 1
ATOM 692 C C . ALA A 1 92 ? -18.414 7.318 22.912 1.00 56.62 92 ALA A C 1
ATOM 694 O O . ALA A 1 92 ? -18.928 6.198 23.042 1.00 56.62 92 ALA A O 1
ATOM 695 N N . LEU A 1 93 ? -17.602 7.591 21.888 1.00 61.78 93 LEU A N 1
ATOM 696 C CA . LEU A 1 93 ? -16.838 6.558 21.192 1.00 61.78 93 LEU A CA 1
ATOM 697 C C . LEU A 1 93 ? -16.074 5.739 22.242 1.00 61.78 93 LEU A C 1
ATOM 699 O O . LEU A 1 93 ? -15.309 6.294 23.026 1.00 61.78 93 LEU A O 1
ATOM 703 N N . SER A 1 94 ? -16.288 4.419 22.270 1.00 71.69 94 SER A N 1
ATOM 704 C CA . SER A 1 94 ? -15.481 3.543 23.125 1.00 71.69 94 SER A CA 1
ATOM 705 C C . SER A 1 94 ? -14.018 3.679 22.704 1.00 71.69 94 SER A C 1
ATOM 707 O O . SER A 1 94 ? -13.720 3.601 21.508 1.00 71.69 94 SER A O 1
ATOM 709 N N . SER A 1 95 ? -13.126 3.886 23.675 1.00 75.00 95 SER A N 1
ATOM 710 C CA . SER A 1 95 ? -11.678 4.015 23.456 1.00 75.00 95 SER A CA 1
ATOM 711 C C . SER A 1 95 ? -11.130 2.859 22.605 1.00 75.00 95 SER A C 1
ATOM 713 O O . SER A 1 95 ? -10.336 3.085 21.693 1.00 75.00 95 SER A O 1
ATOM 715 N N . ASP A 1 96 ? -11.673 1.652 22.787 1.00 76.62 96 ASP A N 1
ATOM 716 C CA . ASP A 1 96 ? -11.345 0.464 21.994 1.00 76.62 96 ASP A CA 1
ATOM 717 C C . ASP A 1 96 ? -11.644 0.633 20.500 1.00 76.62 96 ASP A C 1
ATOM 719 O O . ASP A 1 96 ? -10.874 0.188 19.650 1.00 76.62 96 ASP A O 1
ATOM 723 N N . ASN A 1 97 ? -12.772 1.260 20.158 1.00 72.75 97 ASN A N 1
ATOM 724 C CA . ASN A 1 97 ? -13.170 1.458 18.765 1.00 72.75 97 ASN A CA 1
ATOM 725 C C . ASN A 1 97 ? -12.289 2.511 18.093 1.00 72.75 97 ASN A C 1
ATOM 727 O O . ASN A 1 97 ? -11.889 2.317 16.947 1.00 72.75 97 ASN A O 1
ATOM 731 N N . VAL A 1 98 ? -11.939 3.581 18.813 1.00 79.38 98 VAL A N 1
ATOM 732 C CA . VAL A 1 98 ? -10.989 4.592 18.324 1.00 79.38 98 VAL A CA 1
ATOM 733 C C . VAL A 1 98 ? -9.630 3.947 18.071 1.00 79.38 98 VAL A C 1
ATOM 735 O O . VAL A 1 98 ? -9.070 4.104 16.990 1.00 79.38 98 VAL A O 1
ATOM 738 N N . MET A 1 99 ? -9.135 3.146 19.017 1.00 81.62 99 MET A N 1
ATOM 739 C CA . MET A 1 99 ? -7.845 2.471 18.891 1.00 81.62 99 MET A CA 1
ATOM 740 C C . MET A 1 99 ? -7.811 1.509 17.693 1.00 81.62 99 MET A C 1
ATOM 742 O O . MET A 1 99 ? -6.830 1.499 16.952 1.00 81.62 99 MET A O 1
ATOM 746 N N . ARG A 1 100 ? -8.895 0.764 17.424 1.00 80.06 100 ARG A N 1
ATOM 747 C CA . ARG A 1 100 ? -8.982 -0.084 16.217 1.00 80.06 100 ARG A CA 1
ATOM 748 C C . ARG A 1 100 ? -8.899 0.730 14.932 1.00 80.06 100 ARG A C 1
ATOM 750 O O . ARG A 1 100 ? -8.173 0.333 14.025 1.00 80.06 100 ARG A O 1
ATOM 757 N N . VAL A 1 101 ? -9.630 1.844 14.857 1.00 80.88 101 VAL A N 1
ATOM 758 C CA . VAL A 1 101 ? -9.616 2.730 13.682 1.00 80.88 101 VAL A CA 1
ATOM 759 C C . VAL A 1 101 ? -8.216 3.284 13.457 1.00 80.88 101 VAL A C 1
ATOM 761 O O . VAL A 1 101 ? -7.700 3.180 12.350 1.00 80.88 101 VAL A O 1
ATOM 764 N N . VAL A 1 102 ? -7.559 3.770 14.511 1.00 83.06 102 VAL A N 1
ATOM 765 C CA . VAL A 1 102 ? -6.195 4.305 14.429 1.00 83.06 102 VAL A CA 1
ATOM 766 C C . VAL A 1 102 ? -5.193 3.237 13.976 1.00 83.06 102 VAL A C 1
ATOM 768 O O . VAL A 1 102 ? -4.438 3.484 13.039 1.00 83.06 102 VAL A O 1
ATOM 771 N N . ILE A 1 103 ? -5.217 2.034 14.562 1.00 85.25 103 ILE A N 1
ATOM 772 C CA . ILE A 1 103 ? -4.326 0.923 14.170 1.00 85.25 103 ILE A CA 1
ATOM 773 C C . ILE A 1 103 ? -4.563 0.519 12.711 1.00 85.25 103 ILE A C 1
ATOM 775 O O . ILE A 1 103 ? -3.615 0.291 11.959 1.00 85.25 103 ILE A O 1
ATOM 779 N N . SER A 1 104 ? -5.825 0.483 12.283 1.00 82.81 104 SER A N 1
ATOM 780 C CA . SER A 1 104 ? -6.173 0.206 10.893 1.00 82.81 104 SER A CA 1
ATOM 781 C C . SER A 1 104 ? -5.630 1.285 9.953 1.00 82.81 104 SER A C 1
ATOM 783 O O . SER A 1 104 ? -5.042 0.957 8.926 1.00 82.81 104 SER A O 1
ATOM 785 N N . CYS A 1 105 ? -5.770 2.567 10.300 1.00 81.62 105 CYS A N 1
ATOM 786 C CA . CYS A 1 105 ? -5.211 3.673 9.521 1.00 81.62 105 CYS A CA 1
ATOM 787 C C . CYS A 1 105 ? -3.678 3.611 9.447 1.00 81.62 105 CYS A C 1
ATOM 789 O O . CYS A 1 105 ? -3.120 3.844 8.377 1.00 81.62 105 CYS A O 1
ATOM 791 N N . MET A 1 106 ? -2.997 3.227 10.533 1.00 84.44 106 MET A N 1
ATOM 792 C CA . MET A 1 106 ? -1.548 2.982 10.517 1.00 84.44 106 MET A CA 1
ATOM 793 C C . MET A 1 106 ? -1.170 1.836 9.569 1.00 84.44 106 MET A C 1
ATOM 795 O O . MET A 1 106 ? -0.190 1.944 8.835 1.00 84.44 106 MET A O 1
ATOM 799 N N . GLY A 1 107 ? -1.965 0.763 9.520 1.00 85.44 107 GLY A N 1
ATOM 800 C CA . GLY A 1 107 ? -1.765 -0.326 8.561 1.00 85.44 107 GLY A CA 1
ATOM 801 C C . GLY A 1 107 ? -1.869 0.140 7.105 1.00 85.44 107 GLY A C 1
ATOM 802 O O . GLY A 1 107 ? -0.967 -0.108 6.306 1.00 85.44 107 GLY A O 1
ATOM 803 N N . VAL A 1 108 ? -2.923 0.901 6.781 1.00 82.31 108 VAL A N 1
ATOM 804 C CA . VAL A 1 108 ? -3.104 1.527 5.456 1.00 82.31 108 VAL A CA 1
ATOM 805 C C . VAL A 1 108 ? -1.923 2.434 5.112 1.00 82.31 108 VAL A C 1
ATOM 807 O O . VAL A 1 108 ? -1.419 2.381 3.992 1.00 82.31 108 VAL A O 1
ATOM 810 N N . TYR A 1 109 ? -1.453 3.233 6.072 1.00 84.25 109 TYR A N 1
ATOM 811 C CA . TYR A 1 109 ? -0.300 4.110 5.884 1.00 84.25 109 TYR A CA 1
ATOM 812 C C . TYR A 1 109 ? 0.953 3.333 5.469 1.00 84.25 109 TYR A C 1
ATOM 814 O O . TYR A 1 109 ? 1.606 3.695 4.492 1.00 84.25 109 TYR A O 1
ATOM 822 N N . PHE A 1 110 ? 1.266 2.237 6.165 1.00 86.00 110 PHE A N 1
ATOM 823 C CA . PHE A 1 110 ? 2.428 1.415 5.834 1.00 86.00 110 PHE A CA 1
ATOM 824 C C . PHE A 1 110 ? 2.315 0.745 4.465 1.00 86.00 110 PHE A C 1
ATOM 826 O O . PHE A 1 110 ? 3.300 0.720 3.729 1.00 86.00 110 PHE A O 1
ATOM 833 N N . ILE A 1 111 ? 1.127 0.261 4.091 1.00 84.88 111 ILE A N 1
ATOM 834 C CA . ILE A 1 111 ? 0.885 -0.332 2.766 1.00 84.88 111 ILE A CA 1
ATOM 835 C C . ILE A 1 111 ? 1.152 0.696 1.664 1.00 84.88 111 ILE A C 1
ATOM 837 O O . ILE A 1 111 ? 1.895 0.433 0.721 1.00 84.88 111 ILE A O 1
ATOM 841 N N . VAL A 1 112 ? 0.591 1.895 1.812 1.00 81.31 112 VAL A N 1
ATOM 842 C CA . VAL A 1 112 ? 0.759 2.987 0.847 1.00 81.31 112 VAL A CA 1
ATOM 843 C C . VAL A 1 112 ? 2.213 3.411 0.722 1.00 81.31 112 VAL A C 1
ATOM 845 O O . VAL A 1 112 ? 2.670 3.700 -0.378 1.00 81.31 112 VAL A O 1
ATOM 848 N N . LEU A 1 113 ? 2.939 3.467 1.838 1.00 82.75 113 LEU A N 1
ATOM 849 C CA . LEU A 1 113 ? 4.328 3.909 1.848 1.00 82.75 113 LEU A CA 1
ATOM 850 C C . LEU A 1 113 ? 5.260 2.882 1.189 1.00 82.75 113 LEU A C 1
ATOM 852 O O . LEU A 1 113 ? 6.224 3.257 0.527 1.00 82.75 113 LEU A O 1
ATOM 856 N N . THR A 1 114 ? 4.964 1.593 1.341 1.00 84.62 114 THR A N 1
ATOM 857 C CA . THR A 1 114 ? 5.825 0.497 0.867 1.00 84.62 114 THR A CA 1
ATOM 858 C C . THR A 1 114 ? 5.565 0.080 -0.572 1.00 84.62 114 THR A C 1
ATOM 860 O O . THR A 1 114 ? 6.499 -0.329 -1.259 1.00 84.62 114 THR A O 1
ATOM 863 N N . LEU A 1 115 ? 4.333 0.223 -1.060 1.00 81.06 115 LEU A N 1
ATOM 864 C CA . LEU A 1 115 ? 3.956 -0.093 -2.440 1.00 81.06 115 LEU A CA 1
ATOM 865 C C . LEU A 1 115 ? 4.846 0.566 -3.515 1.00 81.06 115 LEU A C 1
ATOM 867 O O . LEU A 1 115 ? 5.409 -0.165 -4.333 1.00 81.06 115 LEU A O 1
ATOM 871 N N . PRO A 1 116 ? 5.032 1.902 -3.538 1.00 77.06 116 PRO A N 1
ATOM 872 C CA . PRO A 1 116 ? 5.851 2.555 -4.561 1.00 77.06 116 PRO A CA 1
ATOM 873 C C . PRO A 1 116 ? 7.330 2.164 -4.459 1.00 77.06 116 PRO A C 1
ATOM 875 O O . PRO A 1 116 ? 7.999 2.030 -5.485 1.00 77.06 116 PRO A O 1
ATOM 878 N N . LEU A 1 117 ? 7.838 1.916 -3.246 1.00 80.12 117 LEU A N 1
ATOM 879 C CA . LEU A 1 117 ? 9.202 1.423 -3.039 1.00 80.12 117 LEU A CA 1
ATOM 880 C C . LEU A 1 117 ? 9.392 0.033 -3.655 1.00 80.12 117 LEU A C 1
ATOM 882 O O . LEU A 1 117 ? 10.339 -0.177 -4.409 1.00 80.12 117 LEU A O 1
ATOM 886 N N . LEU A 1 118 ? 8.465 -0.896 -3.406 1.00 81.88 118 LEU A N 1
ATOM 887 C CA . LEU A 1 118 ? 8.524 -2.248 -3.968 1.00 81.88 118 LEU A CA 1
ATOM 888 C C . LEU A 1 118 ? 8.445 -2.249 -5.496 1.00 81.88 118 LEU A C 1
ATOM 890 O O . LEU A 1 118 ? 9.191 -2.984 -6.138 1.00 81.88 118 LEU A O 1
ATOM 894 N N . LEU A 1 119 ? 7.598 -1.401 -6.081 1.00 78.94 119 LEU A N 1
ATOM 895 C CA . LEU A 1 119 ? 7.509 -1.235 -7.535 1.00 78.94 119 LEU A CA 1
ATOM 896 C C . LEU A 1 119 ? 8.801 -0.671 -8.126 1.00 78.94 119 LEU A C 1
ATOM 898 O O . LEU A 1 119 ? 9.255 -1.137 -9.169 1.00 78.94 119 LEU A O 1
ATOM 902 N N . SER A 1 120 ? 9.421 0.288 -7.438 1.00 76.00 120 SER A N 1
ATOM 903 C CA . SER A 1 120 ? 10.701 0.865 -7.858 1.00 76.00 120 SER A CA 1
ATOM 904 C C . SER A 1 120 ? 11.812 -0.185 -7.819 1.00 76.00 120 SER A C 1
ATOM 906 O O . SER A 1 120 ? 12.596 -0.298 -8.763 1.00 76.00 120 SER A O 1
ATOM 908 N N . TYR A 1 121 ? 11.844 -1.017 -6.772 1.00 78.88 121 TYR A N 1
ATOM 909 C CA . TYR A 1 121 ? 12.776 -2.139 -6.691 1.00 78.88 121 TYR A CA 1
ATOM 910 C C . TYR A 1 121 ? 12.510 -3.188 -7.769 1.00 78.88 121 TYR A C 1
ATOM 912 O O . TYR A 1 121 ? 13.459 -3.610 -8.427 1.00 78.88 121 TYR A O 1
ATOM 920 N N . ALA A 1 122 ? 11.252 -3.554 -8.016 1.00 77.06 122 ALA A N 1
ATOM 921 C CA . ALA A 1 122 ? 10.885 -4.486 -9.077 1.00 77.06 122 ALA A CA 1
ATOM 922 C C . ALA A 1 122 ? 11.313 -3.967 -10.460 1.00 77.06 122 ALA A C 1
ATOM 924 O O . ALA A 1 122 ? 11.974 -4.688 -11.204 1.00 77.06 122 ALA A O 1
ATOM 925 N N . GLY A 1 123 ? 11.039 -2.697 -10.773 1.00 71.88 123 GLY A N 1
ATOM 926 C CA . GLY A 1 123 ? 11.502 -2.058 -12.007 1.00 71.88 123 GLY A CA 1
ATOM 927 C C . GLY A 1 123 ? 13.030 -2.055 -12.123 1.00 71.88 123 GLY A C 1
ATOM 928 O O . GLY A 1 123 ? 13.582 -2.437 -13.156 1.00 71.88 123 GLY A O 1
ATOM 929 N N . SER A 1 124 ? 13.739 -1.716 -11.042 1.00 71.75 124 SER A N 1
ATOM 930 C CA . SER A 1 124 ? 15.208 -1.741 -11.026 1.00 71.75 124 SER A CA 1
ATOM 931 C C . SER A 1 124 ? 15.780 -3.149 -11.227 1.00 71.75 124 SER A C 1
ATOM 933 O O . SER A 1 124 ? 16.755 -3.315 -11.959 1.00 71.75 124 SER A O 1
ATOM 935 N N . ALA A 1 125 ? 15.144 -4.174 -10.656 1.00 74.38 125 ALA A N 1
ATOM 936 C CA . ALA A 1 125 ? 15.540 -5.564 -10.820 1.00 74.38 125 ALA A CA 1
ATOM 937 C C . ALA A 1 125 ? 15.317 -6.027 -12.266 1.00 74.38 125 ALA A C 1
ATOM 939 O O . ALA A 1 125 ? 16.225 -6.588 -12.869 1.00 74.38 125 ALA A O 1
ATOM 940 N N . ILE A 1 126 ? 14.168 -5.714 -12.869 1.00 74.00 126 ILE A N 1
ATOM 941 C CA . ILE A 1 126 ? 13.879 -6.055 -14.269 1.00 74.00 126 ILE A CA 1
ATOM 942 C C . ILE A 1 126 ? 14.874 -5.366 -15.214 1.00 74.00 126 ILE A C 1
ATOM 944 O O . ILE A 1 126 ? 15.467 -6.023 -16.065 1.00 74.00 126 ILE A O 1
ATOM 948 N N . THR A 1 127 ? 15.128 -4.064 -15.042 1.00 69.44 127 THR A N 1
ATOM 949 C CA . THR A 1 127 ? 16.103 -3.346 -15.889 1.00 69.44 127 THR A CA 1
ATOM 950 C C . THR A 1 127 ? 17.525 -3.875 -15.720 1.00 69.44 127 THR A C 1
ATOM 952 O O . THR A 1 127 ? 18.263 -3.961 -16.696 1.00 69.44 127 THR A O 1
ATOM 955 N N . SER A 1 128 ? 17.898 -4.294 -14.510 1.00 68.69 128 SER A N 1
ATOM 956 C CA . SER A 1 128 ? 19.197 -4.913 -14.243 1.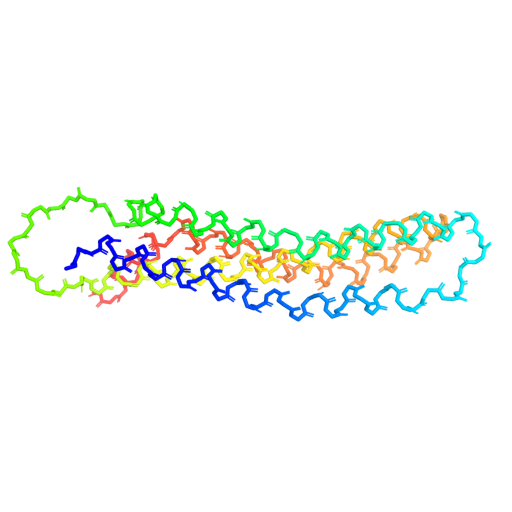00 68.69 128 SER A CA 1
ATOM 957 C C . SER A 1 128 ? 19.295 -6.301 -14.887 1.00 68.69 128 SER A C 1
ATOM 959 O O . SER A 1 128 ? 20.331 -6.620 -15.460 1.00 68.69 128 SER A O 1
ATOM 961 N N . ALA A 1 129 ? 18.220 -7.098 -14.875 1.00 68.88 129 ALA A N 1
ATOM 962 C CA . ALA A 1 129 ? 18.158 -8.397 -15.553 1.00 68.88 129 ALA A CA 1
ATOM 963 C C . ALA A 1 129 ? 18.276 -8.276 -17.081 1.00 68.88 129 ALA A C 1
ATOM 965 O O . ALA A 1 129 ? 18.821 -9.166 -17.726 1.00 68.88 129 ALA A O 1
ATOM 966 N N . LEU A 1 130 ? 17.754 -7.186 -17.652 1.00 68.75 130 LEU A N 1
ATOM 967 C CA . LEU A 1 130 ? 17.770 -6.933 -19.094 1.00 68.75 130 LEU A CA 1
ATOM 968 C C . LEU A 1 130 ? 19.059 -6.247 -19.571 1.00 68.75 130 LEU A C 1
ATOM 970 O O . LEU A 1 130 ? 19.507 -6.516 -20.680 1.00 68.75 130 LEU A O 1
ATOM 974 N N . GLY A 1 131 ? 19.647 -5.365 -18.754 1.00 62.09 131 GLY A N 1
ATOM 975 C CA . GLY A 1 131 ? 20.831 -4.575 -19.108 1.00 62.09 131 GLY A CA 1
ATOM 976 C C . GLY A 1 131 ? 22.169 -5.196 -18.699 1.00 62.09 131 GLY A C 1
ATOM 977 O O . GLY A 1 131 ? 23.196 -4.865 -19.287 1.00 62.09 131 GLY A O 1
ATOM 978 N N . SER A 1 132 ? 22.196 -6.099 -17.713 1.00 55.84 132 SER A N 1
ATOM 979 C CA . SER A 1 132 ? 23.413 -6.855 -17.412 1.00 55.84 132 SER A CA 1
ATOM 980 C C . SER A 1 132 ? 23.488 -8.071 -18.331 1.00 55.84 132 SER A C 1
ATOM 982 O O . SER A 1 132 ? 22.722 -9.025 -18.204 1.00 55.84 132 SER A O 1
ATOM 984 N N . GLY A 1 133 ? 24.429 -8.047 -19.281 1.00 54.50 133 GLY A N 1
ATOM 985 C CA . GLY A 1 133 ? 24.876 -9.272 -19.939 1.00 54.50 133 GLY A CA 1
ATOM 986 C C . GLY A 1 133 ? 25.151 -10.337 -18.873 1.00 54.50 133 GLY A C 1
ATOM 987 O O . GLY A 1 133 ? 25.613 -9.992 -17.787 1.00 54.50 133 GLY A O 1
ATOM 988 N N . ARG A 1 134 ? 24.802 -11.599 -19.163 1.00 55.62 134 ARG A N 1
ATOM 989 C CA . ARG A 1 134 ? 24.764 -12.772 -18.258 1.00 55.62 134 ARG A CA 1
ATOM 990 C C . ARG A 1 134 ? 26.118 -13.111 -17.594 1.00 55.62 134 ARG A C 1
ATOM 992 O O . ARG A 1 134 ? 26.653 -14.197 -17.785 1.00 55.62 134 ARG A O 1
ATOM 999 N N . GLY A 1 135 ? 26.689 -12.184 -16.837 1.00 57.47 135 GLY A N 1
ATOM 1000 C CA . GLY A 1 135 ? 27.986 -12.280 -16.187 1.00 57.47 135 GLY A CA 1
ATOM 1001 C C . GLY A 1 135 ? 27.857 -12.488 -14.672 1.00 57.47 135 GLY A C 1
ATOM 1002 O O . GLY A 1 135 ? 26.870 -12.050 -14.071 1.00 57.47 135 GLY A O 1
ATOM 1003 N N . PRO A 1 136 ? 28.859 -13.103 -14.019 1.00 54.97 136 PRO A N 1
ATOM 1004 C CA . PRO A 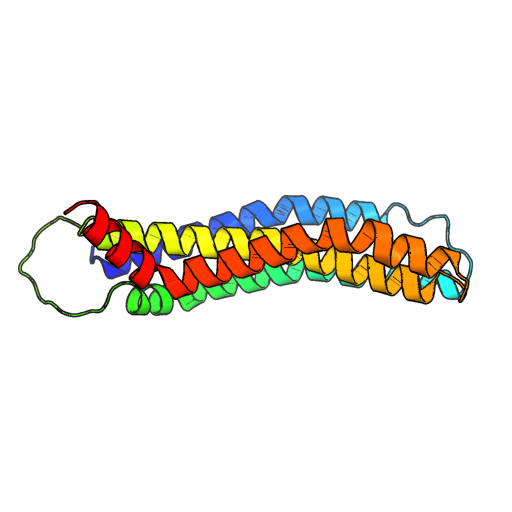1 136 ? 28.864 -13.371 -12.573 1.00 54.97 136 PRO A CA 1
ATOM 1005 C C . PRO A 1 136 ? 28.701 -12.114 -11.695 1.00 54.97 136 PRO A C 1
ATOM 1007 O O . PRO A 1 136 ? 28.163 -12.185 -10.587 1.00 54.97 136 PRO A O 1
ATOM 1010 N N . GLU A 1 137 ? 29.118 -10.950 -12.203 1.00 57.81 137 GLU A N 1
ATOM 1011 C CA . GLU A 1 137 ? 29.041 -9.656 -11.507 1.00 57.81 137 GLU A CA 1
ATOM 1012 C C . GLU A 1 137 ? 27.615 -9.075 -11.434 1.00 57.81 137 GLU A C 1
ATOM 1014 O O . GLU A 1 137 ? 27.287 -8.326 -10.510 1.00 57.81 137 GLU A O 1
ATOM 1019 N N . GLY A 1 138 ? 26.734 -9.443 -12.374 1.00 56.97 138 GLY A N 1
ATOM 1020 C CA . GLY A 1 138 ? 25.328 -9.023 -12.370 1.00 56.97 138 GLY A CA 1
ATOM 1021 C C . GLY A 1 138 ? 24.537 -9.670 -11.230 1.00 56.97 138 GLY A C 1
ATOM 1022 O O . GLY A 1 138 ? 23.785 -8.996 -10.522 1.00 56.97 138 GLY A O 1
ATOM 1023 N N . TYR A 1 139 ? 24.781 -10.960 -10.979 1.00 55.12 139 TYR A N 1
ATOM 1024 C CA . TYR A 1 139 ? 24.118 -11.726 -9.919 1.00 55.12 139 TYR A CA 1
ATOM 1025 C C . TYR A 1 139 ? 24.522 -11.271 -8.513 1.00 55.12 139 TYR A C 1
ATOM 1027 O O . TYR A 1 139 ? 23.670 -11.167 -7.630 1.00 55.12 139 TYR A O 1
ATOM 1035 N N . THR A 1 140 ? 25.798 -10.940 -8.301 1.00 56.66 140 THR A N 1
ATOM 1036 C CA . THR A 1 140 ? 26.300 -10.462 -7.001 1.00 56.66 140 THR A CA 1
ATOM 1037 C C . THR A 1 140 ? 25.764 -9.072 -6.649 1.00 56.66 140 THR A C 1
ATOM 1039 O O . THR A 1 140 ? 25.407 -8.839 -5.493 1.00 56.66 140 THR A O 1
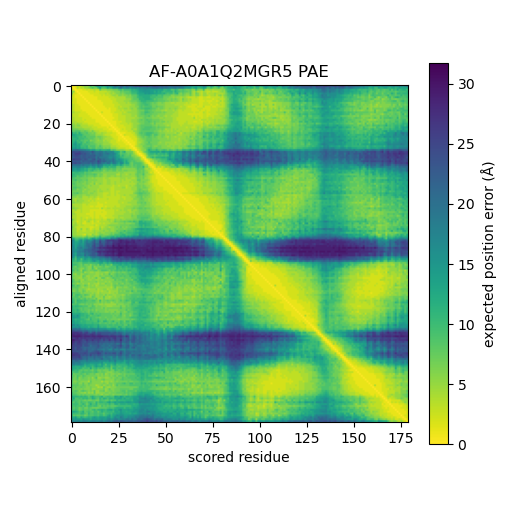ATOM 1042 N N . ARG A 1 141 ? 25.599 -8.167 -7.626 1.00 57.22 141 ARG A N 1
ATOM 1043 C CA . ARG A 1 141 ? 24.945 -6.859 -7.406 1.00 57.22 141 ARG A CA 1
ATOM 1044 C C . ARG A 1 141 ? 23.440 -6.984 -7.140 1.00 57.22 141 ARG A C 1
ATOM 1046 O O . ARG A 1 141 ? 22.920 -6.267 -6.284 1.00 57.22 141 ARG A O 1
ATOM 1053 N N . MET A 1 142 ? 22.754 -7.912 -7.812 1.00 55.75 142 MET A N 1
ATOM 1054 C CA . MET A 1 142 ? 21.328 -8.189 -7.592 1.00 55.75 142 MET A CA 1
ATOM 1055 C C . MET A 1 142 ? 21.048 -8.792 -6.209 1.00 55.75 142 MET A C 1
ATOM 1057 O O . MET A 1 142 ? 20.192 -8.290 -5.481 1.00 55.75 142 MET A O 1
ATOM 1061 N N . PHE A 1 143 ? 21.779 -9.843 -5.828 1.00 56.41 143 PHE A N 1
ATOM 1062 C CA . PHE A 1 143 ? 21.521 -10.582 -4.589 1.00 56.41 143 PHE A CA 1
ATOM 1063 C C . PHE A 1 143 ? 22.174 -9.950 -3.355 1.00 56.41 143 PHE A C 1
ATOM 1065 O O . PHE A 1 143 ? 21.532 -9.878 -2.309 1.00 56.41 143 PHE A O 1
ATOM 1072 N N . GLY A 1 144 ? 23.408 -9.445 -3.457 1.00 53.59 144 GLY A N 1
ATOM 1073 C CA . GLY A 1 144 ? 24.144 -8.909 -2.305 1.00 53.59 144 GLY A CA 1
ATOM 1074 C C . GLY A 1 144 ? 23.658 -7.531 -1.840 1.00 53.59 144 GLY A C 1
ATOM 1075 O O . GLY A 1 144 ? 23.658 -7.244 -0.646 1.00 53.59 144 GLY A O 1
ATOM 1076 N N . GLY A 1 145 ? 23.209 -6.680 -2.771 1.00 57.88 145 GLY A N 1
ATOM 1077 C CA . GLY A 1 145 ? 22.736 -5.321 -2.474 1.00 57.88 145 GLY A CA 1
ATOM 1078 C C . GLY A 1 145 ? 21.219 -5.137 -2.562 1.00 57.88 145 GLY A C 1
ATOM 1079 O O . GLY A 1 145 ? 20.658 -4.317 -1.834 1.00 57.88 145 GLY A O 1
ATOM 1080 N N . GLY A 1 146 ? 20.540 -5.887 -3.436 1.00 62.09 146 GLY A N 1
ATOM 1081 C CA . GLY A 1 146 ? 19.098 -5.754 -3.659 1.00 62.09 146 GLY A CA 1
ATOM 1082 C C . GLY A 1 146 ? 18.258 -6.339 -2.526 1.00 62.09 146 GLY A C 1
ATOM 1083 O O . GLY A 1 146 ? 17.298 -5.711 -2.085 1.00 62.09 146 GLY A O 1
ATOM 1084 N N . LEU A 1 147 ? 18.651 -7.496 -1.987 1.00 66.00 147 LEU A N 1
ATOM 1085 C CA . LEU A 1 147 ? 17.851 -8.209 -0.988 1.00 66.00 147 LEU A CA 1
ATOM 1086 C C . LEU A 1 147 ? 17.777 -7.440 0.342 1.00 66.00 147 LEU A C 1
ATOM 1088 O O . LEU A 1 147 ? 16.690 -7.266 0.885 1.00 66.00 147 LEU A O 1
ATOM 1092 N N . ASN A 1 148 ? 18.889 -6.844 0.788 1.00 69.62 148 ASN A N 1
ATOM 1093 C CA . ASN A 1 148 ? 18.919 -5.964 1.967 1.00 69.62 148 ASN A CA 1
ATOM 1094 C C . ASN A 1 148 ? 18.119 -4.659 1.796 1.00 69.62 148 ASN A C 1
ATOM 1096 O O . ASN A 1 148 ? 17.729 -4.054 2.791 1.00 69.62 148 ASN A O 1
ATOM 1100 N N . ARG A 1 149 ? 17.855 -4.216 0.560 1.00 69.25 149 ARG A N 1
ATOM 1101 C CA . ARG A 1 149 ? 17.034 -3.023 0.282 1.00 69.25 149 ARG A CA 1
ATOM 1102 C C . ARG A 1 149 ? 15.546 -3.348 0.172 1.00 69.25 149 ARG A C 1
ATOM 1104 O O . ARG A 1 149 ? 14.720 -2.538 0.572 1.00 69.25 149 ARG A O 1
ATOM 1111 N N . VAL A 1 150 ? 15.209 -4.534 -0.332 1.00 77.12 150 VAL A N 1
ATOM 1112 C CA . VAL A 1 150 ? 13.822 -4.986 -0.520 1.00 77.12 150 VAL A CA 1
ATOM 1113 C C . VAL A 1 150 ? 13.228 -5.541 0.773 1.00 77.12 150 VAL A C 1
ATOM 1115 O O . VAL A 1 150 ? 12.055 -5.300 1.060 1.00 77.12 150 VAL A O 1
ATOM 1118 N N . LEU A 1 151 ? 14.026 -6.253 1.575 1.00 82.06 151 LEU A N 1
ATOM 1119 C CA . LEU A 1 151 ? 13.557 -6.929 2.786 1.00 82.06 151 LEU A CA 1
ATOM 1120 C C . LEU A 1 151 ? 12.847 -5.982 3.776 1.00 82.06 151 LEU A C 1
ATOM 1122 O O . LEU A 1 151 ? 11.748 -6.333 4.212 1.00 82.06 151 LEU A O 1
ATOM 1126 N N . PRO A 1 152 ? 13.360 -4.768 4.079 1.00 84.50 152 PRO A N 1
ATOM 1127 C CA . PRO A 1 152 ? 12.657 -3.823 4.946 1.00 84.50 152 PRO A CA 1
ATOM 1128 C C . PRO A 1 152 ? 11.286 -3.419 4.395 1.00 84.50 152 PRO A C 1
ATOM 1130 O O . PRO A 1 152 ? 10.317 -3.364 5.147 1.00 84.50 152 PRO A O 1
ATOM 1133 N N . SER A 1 153 ? 11.175 -3.190 3.082 1.00 84.31 153 SER A N 1
ATOM 1134 C CA . SER A 1 153 ? 9.907 -2.819 2.445 1.00 84.31 153 SER A CA 1
ATOM 1135 C C . SER A 1 153 ? 8.900 -3.967 2.436 1.00 84.31 153 SER A C 1
ATOM 1137 O O . SER A 1 153 ? 7.714 -3.730 2.649 1.00 84.31 153 SER A O 1
ATOM 1139 N N . VAL A 1 154 ? 9.357 -5.210 2.250 1.00 86.00 154 VAL A N 1
ATOM 1140 C CA . VAL A 1 154 ? 8.499 -6.403 2.347 1.00 86.00 154 VAL A CA 1
ATOM 1141 C C . VAL A 1 154 ? 7.992 -6.585 3.775 1.00 86.00 154 VAL A C 1
ATOM 1143 O O . VAL A 1 154 ? 6.792 -6.752 3.978 1.00 86.00 154 VAL A O 1
ATOM 1146 N N . ILE A 1 155 ? 8.875 -6.495 4.773 1.00 88.56 155 ILE A N 1
ATOM 1147 C CA . ILE A 1 155 ? 8.493 -6.589 6.189 1.00 88.56 155 ILE A CA 1
ATOM 1148 C C . ILE A 1 155 ? 7.495 -5.484 6.542 1.00 88.56 155 ILE A C 1
ATOM 1150 O O . ILE A 1 155 ? 6.473 -5.751 7.169 1.00 88.56 155 ILE A O 1
ATOM 1154 N N . GLN A 1 156 ? 7.750 -4.250 6.109 1.00 88.06 156 GLN A N 1
ATOM 1155 C CA . GLN A 1 156 ? 6.876 -3.115 6.381 1.00 88.06 156 GLN A CA 1
ATOM 1156 C C . GLN A 1 156 ? 5.512 -3.248 5.679 1.00 88.06 156 GLN A C 1
ATOM 1158 O O . GLN A 1 156 ? 4.495 -2.877 6.266 1.00 88.06 156 GLN A O 1
ATOM 1163 N N . LEU A 1 157 ? 5.455 -3.840 4.480 1.00 88.06 157 LEU A N 1
ATOM 1164 C CA . LEU A 1 157 ? 4.195 -4.163 3.807 1.00 88.06 157 LEU A CA 1
ATOM 1165 C C . LEU A 1 157 ? 3.415 -5.229 4.586 1.00 88.06 157 LEU A C 1
ATOM 1167 O O . LEU A 1 157 ? 2.226 -5.050 4.851 1.00 88.06 157 LEU A O 1
ATOM 1171 N N . LEU A 1 158 ? 4.082 -6.316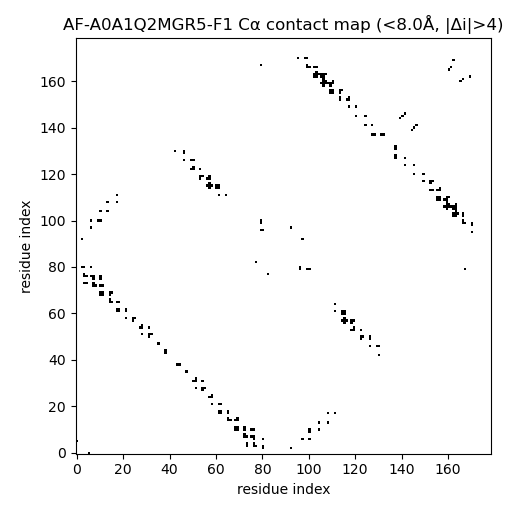 4.986 1.00 89.88 158 LEU A N 1
ATOM 1172 C CA . LEU A 1 158 ? 3.475 -7.389 5.777 1.00 89.88 158 LEU A CA 1
ATOM 1173 C C . LEU A 1 158 ? 2.952 -6.867 7.117 1.00 89.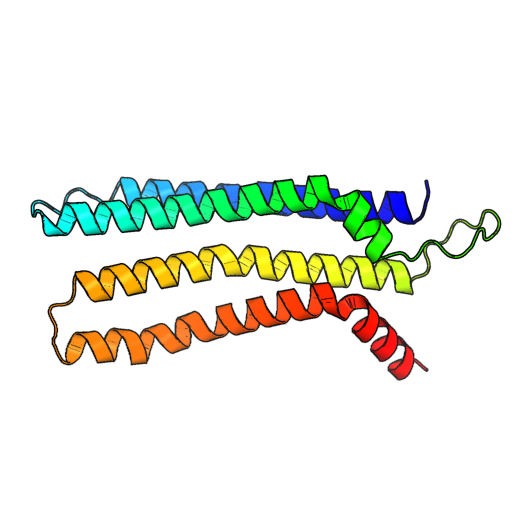88 158 LEU A C 1
ATOM 1175 O O . LEU A 1 158 ? 1.831 -7.195 7.503 1.00 89.88 158 LEU A O 1
ATOM 1179 N N . LEU A 1 159 ? 3.714 -6.002 7.790 1.00 88.94 159 LEU A N 1
ATOM 1180 C CA . LEU A 1 159 ? 3.278 -5.312 9.002 1.00 88.94 159 LEU A CA 1
ATOM 1181 C C . LEU A 1 159 ? 2.074 -4.409 8.735 1.00 88.94 159 LEU A C 1
ATOM 1183 O O . LEU A 1 159 ? 1.133 -4.414 9.522 1.00 88.94 159 LEU A O 1
ATOM 1187 N N . GLY A 1 160 ? 2.061 -3.672 7.623 1.00 87.31 160 GLY A N 1
ATOM 1188 C CA . GLY A 1 160 ? 0.922 -2.845 7.228 1.00 87.31 160 GLY A CA 1
ATOM 1189 C C . GLY A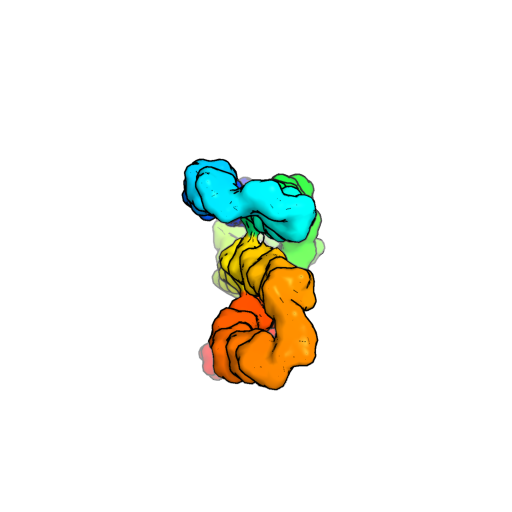 1 160 ? -0.358 -3.662 7.035 1.00 87.31 160 GLY A C 1
ATOM 1190 O O . GLY A 1 160 ? -1.402 -3.324 7.597 1.00 87.31 160 GLY A O 1
ATOM 1191 N N . ILE A 1 161 ? -0.266 -4.783 6.314 1.00 87.81 161 ILE A N 1
ATOM 1192 C CA . ILE A 1 161 ? -1.377 -5.726 6.106 1.00 87.81 161 ILE A CA 1
ATOM 1193 C C . ILE A 1 161 ? -1.825 -6.330 7.439 1.00 87.81 161 ILE A C 1
ATOM 1195 O O . ILE A 1 161 ? -3.023 -6.371 7.728 1.00 87.81 161 ILE A O 1
ATOM 1199 N N . TRP A 1 162 ? -0.876 -6.761 8.269 1.00 89.62 162 TRP A N 1
ATOM 1200 C CA . TRP A 1 162 ? -1.157 -7.354 9.572 1.00 89.62 162 TR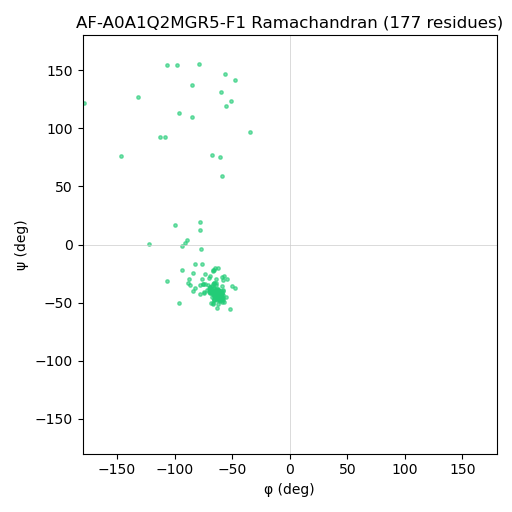P A CA 1
ATOM 1201 C C . TRP A 1 162 ? -1.822 -6.362 10.531 1.00 89.62 162 TRP A C 1
ATOM 1203 O O . TRP A 1 162 ? -2.786 -6.724 11.196 1.00 89.62 162 TRP A O 1
ATOM 1213 N N . LEU A 1 163 ? -1.390 -5.099 10.564 1.00 86.44 163 LEU A N 1
ATOM 1214 C CA . LEU A 1 163 ? -2.018 -4.043 11.367 1.00 86.44 163 LEU A CA 1
ATOM 1215 C C . LEU A 1 163 ? -3.430 -3.719 10.870 1.00 86.44 163 LEU A C 1
ATOM 1217 O O . LEU A 1 163 ? -4.358 -3.591 11.672 1.00 86.44 163 LEU A O 1
ATOM 1221 N N . PHE A 1 164 ? -3.611 -3.630 9.551 1.00 84.75 164 PHE A N 1
ATOM 1222 C CA . PHE A 1 164 ? -4.905 -3.342 8.941 1.00 84.75 164 PHE A CA 1
ATOM 1223 C C . PHE A 1 164 ? -5.928 -4.451 9.231 1.00 84.75 164 PHE A C 1
ATOM 1225 O O . PHE A 1 164 ? -6.991 -4.198 9.805 1.00 84.75 164 PHE A O 1
ATOM 1232 N N . ALA A 1 165 ? -5.581 -5.699 8.905 1.00 83.25 165 ALA A N 1
ATOM 1233 C CA . ALA A 1 165 ? -6.457 -6.854 9.087 1.00 83.25 165 ALA A CA 1
ATOM 1234 C C . ALA A 1 165 ? -6.569 -7.295 10.561 1.00 83.25 165 ALA A C 1
ATOM 1236 O O . ALA A 1 165 ? -7.623 -7.748 11.012 1.00 83.25 165 ALA A O 1
ATOM 1237 N N . GLY A 1 166 ? -5.488 -7.151 11.326 1.00 83.31 166 GLY A N 1
ATOM 1238 C CA . GLY A 1 166 ? -5.342 -7.616 12.706 1.00 83.31 166 GLY A CA 1
ATOM 1239 C C . GLY A 1 166 ? -5.743 -6.604 13.778 1.00 83.31 166 GLY A C 1
ATOM 1240 O O . GLY A 1 166 ? -5.676 -6.933 14.964 1.00 83.31 166 GLY A O 1
ATOM 1241 N N . SER A 1 167 ? -6.213 -5.408 13.407 1.00 82.25 167 SER A N 1
ATOM 1242 C CA . SER A 1 167 ? -6.588 -4.327 14.339 1.00 82.25 167 SER A CA 1
ATOM 1243 C C . SER A 1 167 ? -7.480 -4.786 15.505 1.00 82.25 167 SER A C 1
ATOM 1245 O O . SER A 1 167 ? -7.286 -4.379 16.650 1.00 82.25 167 SER A O 1
ATOM 1247 N N . ARG A 1 168 ? -8.420 -5.711 15.260 1.00 77.69 168 ARG A N 1
ATOM 1248 C CA . ARG A 1 168 ? -9.279 -6.304 16.304 1.00 77.69 168 ARG A CA 1
ATOM 1249 C C . ARG A 1 168 ? -8.509 -7.164 17.312 1.00 77.69 168 ARG A C 1
ATOM 1251 O O . ARG A 1 168 ? -8.830 -7.135 18.498 1.00 77.69 168 ARG A O 1
ATOM 1258 N N . GLY A 1 169 ? -7.546 -7.956 16.842 1.00 78.50 169 GLY A N 1
ATOM 1259 C CA . GLY A 1 169 ? -6.722 -8.829 17.682 1.00 78.50 169 GLY A CA 1
ATOM 1260 C C . GLY A 1 169 ? -5.772 -8.024 18.563 1.00 78.50 169 GLY A C 1
ATOM 1261 O O . GLY A 1 169 ? -5.672 -8.292 19.757 1.00 78.50 169 GLY A O 1
ATOM 1262 N N . ILE A 1 170 ? -5.172 -6.974 17.998 1.00 81.38 170 ILE A N 1
ATOM 1263 C CA . ILE A 1 170 ? -4.239 -6.091 18.708 1.00 81.38 170 ILE A CA 1
ATOM 1264 C C . ILE A 1 170 ? -4.942 -5.367 19.857 1.00 81.38 170 ILE A C 1
ATOM 1266 O O . ILE A 1 170 ? -4.440 -5.368 20.976 1.00 81.38 170 ILE A O 1
ATOM 1270 N N . VAL A 1 171 ? -6.143 -4.828 19.628 1.00 80.94 171 VAL A N 1
ATOM 1271 C CA . VAL A 1 171 ? -6.900 -4.156 20.699 1.00 80.94 171 VAL A CA 1
ATOM 1272 C C . VAL A 1 171 ? -7.331 -5.130 21.799 1.00 80.94 171 VAL A C 1
ATOM 1274 O O . VAL A 1 171 ? -7.254 -4.795 22.978 1.00 80.94 171 VAL A O 1
ATOM 1277 N N . LYS A 1 172 ? -7.716 -6.370 21.458 1.00 80.88 172 LYS A N 1
ATOM 1278 C CA . LYS A 1 172 ? -8.000 -7.404 22.471 1.00 80.88 172 LYS A CA 1
ATOM 1279 C C . LYS A 1 172 ? -6.766 -7.749 23.306 1.00 80.88 172 LYS A C 1
ATOM 1281 O O . LYS A 1 172 ? -6.884 -7.909 24.517 1.00 80.88 172 LYS A O 1
ATOM 1286 N N . PHE A 1 173 ? -5.608 -7.872 22.662 1.00 82.56 173 PHE A N 1
ATOM 1287 C CA . PHE A 1 173 ? -4.345 -8.151 23.336 1.00 82.56 173 PHE A CA 1
ATOM 1288 C C . PHE A 1 173 ? -3.939 -7.002 24.268 1.00 82.56 173 PHE A C 1
ATOM 1290 O O . PHE A 1 173 ? -3.626 -7.241 25.430 1.00 82.56 173 PHE A O 1
ATOM 1297 N N . TRP A 1 174 ? -4.054 -5.755 23.805 1.00 81.00 174 TRP A N 1
ATOM 1298 C CA . TRP A 1 174 ? -3.787 -4.565 24.614 1.00 81.00 174 TRP A CA 1
ATOM 1299 C C . TRP A 1 174 ? -4.673 -4.494 25.862 1.00 81.00 174 TRP A C 1
ATOM 1301 O O . TRP A 1 174 ? -4.189 -4.299 26.976 1.00 81.00 174 TRP A O 1
ATOM 1311 N N . ASN A 1 175 ? -5.971 -4.757 25.701 1.00 80.50 175 ASN A N 1
ATOM 1312 C CA . ASN A 1 175 ? -6.911 -4.782 26.820 1.00 80.50 175 ASN A CA 1
ATOM 1313 C C . ASN A 1 175 ? -6.659 -5.932 27.801 1.00 80.50 175 ASN A C 1
ATOM 1315 O O . ASN A 1 175 ? -7.087 -5.840 28.948 1.00 80.50 175 ASN A O 1
ATOM 1319 N N . LYS A 1 176 ? -5.981 -7.003 27.368 1.00 86.69 176 LYS A N 1
ATOM 1320 C CA . LYS A 1 176 ? -5.555 -8.101 28.242 1.00 86.69 176 LYS A CA 1
ATOM 1321 C C . LYS A 1 176 ? -4.320 -7.736 29.067 1.00 86.69 176 LYS A C 1
ATOM 1323 O O . LYS A 1 176 ? -4.235 -8.182 30.194 1.00 86.69 176 LYS A O 1
ATOM 1328 N N . ILE A 1 177 ? -3.395 -6.943 28.524 1.00 86.12 177 ILE A N 1
ATOM 1329 C CA . ILE A 1 177 ? -2.199 -6.477 29.254 1.00 86.12 177 ILE A CA 1
ATOM 1330 C C . ILE A 1 177 ? -2.555 -5.406 30.287 1.00 86.12 177 ILE A C 1
ATOM 1332 O O . ILE A 1 177 ? -1.923 -5.310 31.331 1.00 86.12 177 ILE A O 1
ATOM 1336 N N . ARG A 1 178 ? -3.548 -4.567 29.980 1.00 79.12 178 ARG A N 1
ATOM 1337 C CA . ARG A 1 178 ? -3.962 -3.470 30.862 1.00 79.12 178 ARG A CA 1
ATOM 1338 C C . ARG A 1 178 ? -4.791 -3.932 32.073 1.00 79.12 178 ARG A C 1
ATOM 1340 O O . ARG A 1 178 ? -4.975 -3.141 32.993 1.00 79.12 178 ARG A O 1
ATOM 1347 N N . LYS A 1 179 ? -5.339 -5.148 32.035 1.00 63.56 179 LYS A N 1
ATOM 1348 C CA . LYS A 1 179 ? -6.089 -5.765 33.137 1.00 63.56 179 LYS A CA 1
ATOM 1349 C C . LYS A 1 179 ? -5.163 -6.611 33.991 1.00 63.56 179 LYS A C 1
ATOM 1351 O O . LYS A 1 179 ? -5.373 -6.587 35.218 1.00 63.56 179 LYS A O 1
#

Nearest PDB structures (foldseek):
  8a1g-assembly2_B  TM=3.831E-01  e=2.040E+00  Homo sapiens
  6z0c-assembly4_D  TM=3.757E-01  e=3.298E+00  Escherichia coli
  3syv-assembly3_F  TM=2.766E-01  e=7.825E+00  Mus musculus
  2x3w-assembly2_C-2  TM=2.898E-01  e=9.948E+00  Mus musculus

pLDDT: mean 7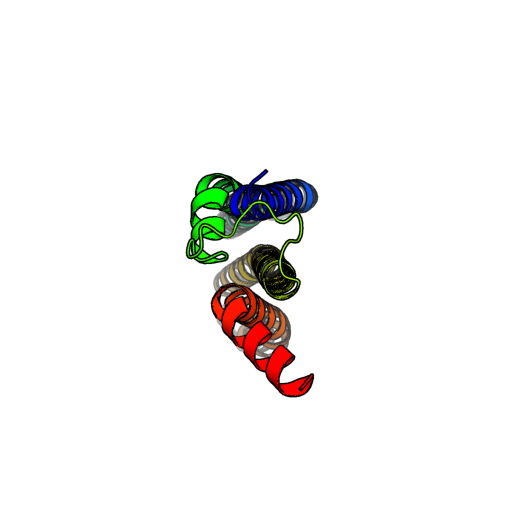5.09, std 11.75, range [40.47, 89.88]

Sequence (179 aa):
MSKRETASLVIKLMGVFVLIRSIPNMGAAISYMMYDHQFQDDSGINIMLIRVLAAAAGILIPLVFSLAVIKLSDRIAGWLVKEDAVMPAGPALSSDNVMRVVISCMGVYFIVLTLPLLLSYAGSAITSALGSGRGPEGYTRMFGGGLNRVLPSVIQLLLGIWLFAGSRGIVKFWNKIRK

Radius of gyration: 21.4 Å; Cα contacts (8 Å, |Δi|>4): 155; chains: 1; bounding box: 58×28×62 Å

Solvent-accessible surface area (backbone atoms only — not comparable to full-atom values): 9642 Å² total; per-residue (Å²): 135,53,75,50,55,55,44,18,49,54,40,32,52,50,17,51,50,48,42,63,66,44,54,66,50,50,55,57,37,52,51,65,66,68,72,58,91,78,60,90,47,80,71,34,55,58,47,48,52,47,51,52,50,31,36,49,46,42,40,50,51,50,46,52,49,19,52,47,40,42,74,40,12,65,57,53,16,49,66,74,47,72,90,76,70,97,64,75,97,65,96,70,75,52,67,67,59,54,51,28,52,51,39,24,50,52,8,52,50,34,35,58,64,23,50,39,54,52,42,48,50,50,37,51,51,53,46,48,65,72,68,40,69,100,44,79,69,48,55,49,54,49,56,70,55,42,48,75,61,46,49,60,40,51,53,42,29,53,49,9,50,45,31,39,75,36,18,68,58,53,51,54,51,52,58,59,72,78,103

Foldseek 3Di:
DDQLVVLLVLLLVLLVVLLVVLVVLVVVLVVLVVVQPPDPDPLSVVLSVLSNVLSVCLNVVSNVLSVVSNVCSSVLSCVLDPPDDPDPDDPDDDPLSVQLSVLLSQLVVLLSVLVSQLSNLVSVLVSLVSVDDPDPVSVCCCPVPSCVSNVVSVVSNVSSVCSNVVSNVVSVVVVVVVD

Mean predicted aligned error: 10.53 Å

Organism: NCBI:txid1851148

Secondary structure (DSSP, 8-state):
--HHHHHHHHHHHHHHHHHHHHHHHHHHHHHHHHT-TT--SHHHHHHHHHHHHHHHHHHHHHHHHHHHHHHTHHHHHHHHS-------S-----HHHHHHHHHHHHHHHHHHHHHHHHHHHHHHHHHHHHHS-S-HHHHHHHHHHHHHHHHHHHHHHHHHHHHHHHHHHHHHHHHHH--